Protein AF-A0A223P7W2-F1 (afdb_monomer_lite)

pLDDT: mean 75.07, std 18.02, range [26.86, 93.44]

Foldseek 3Di:
DDPVVVVVVVVVCVVVVQWDADPVVRDIDGPPPCVVDAQPDPVSLVVLVVVLVPDPDPVVSVVSCVVCVVVNVVPPPDDPDPDDDDDDDDDDDDDDDDDPPPPPPQDDWDADPLGATDRDVVQVVLVVVCCVVPNSVLLNVLCVVCVVVVHHRGSVSSVVVVVLLVDPFQPQQDSPLVVDLVSLQSLCVSLVHDDDVPDDSVNSSVVSSCSRPVVD

Radius of gyration: 26.26 Å; chains: 1; bounding box: 62×36×80 Å

Sequence (216 aa):
MTANTLRDAIDEFRRRGLLDLDKDTGEVYVIDWPRWHLFKTPAALGALRSSVNRIQSKKLLITVKNAYKSTLDGCKGKDKVKDKVSSLEEEMDGRLERPQKQKQAFAKPYRSEAGILCWTEDDKFFAENLLKAFGKEIIQKTVAELETEGVEPLPSRVSKILNLVSSPLPKGIPKNWLVSDDLTILAGNAIDLQARRGESMEAYRQRIKNQIYAKS

Secondary structure (DSSP, 8-state):
--HHHHHHHHHHHHHTTSEEE-TTT--EEETTHHHH----SHHHHHHHHHHHHT---HHHHHHHHHHTHHHHHTT-SS------------------PPP-------PPPEE-TT--EESSHHHHHHHHHHHHHH-HHHHHHHHHHHHHTT----HHHHHHHHHHHHS-PPTT--TTTTS-HHHHHHHHHHTT--PPTT--HHHHHHHHHHHHHTT-

Structure (mmCIF, N/CA/C/O backbone):
data_AF-A0A223P7W2-F1
#
_entry.id   AF-A0A223P7W2-F1
#
loop_
_atom_site.group_PDB
_atom_site.id
_atom_site.type_symbol
_atom_site.label_atom_id
_atom_site.label_alt_id
_atom_site.label_comp_id
_atom_site.label_asym_id
_atom_site.label_entity_id
_atom_site.label_seq_id
_atom_site.pdbx_PDB_ins_code
_atom_site.Cartn_x
_atom_site.Cartn_y
_atom_site.Cartn_z
_atom_site.occupancy
_atom_site.B_iso_or_equiv
_atom_site.auth_seq_id
_atom_site.auth_comp_id
_atom_site.auth_asym_id
_atom_site.auth_atom_id
_atom_site.pdbx_PDB_model_num
ATOM 1 N N . MET A 1 1 ? -34.012 -19.457 -1.513 1.00 47.31 1 MET A N 1
ATOM 2 C CA . MET A 1 1 ? -33.308 -18.201 -1.176 1.00 47.31 1 MET A CA 1
ATOM 3 C C . MET A 1 1 ? -34.267 -17.061 -1.468 1.00 47.31 1 MET A C 1
ATOM 5 O O . MET A 1 1 ? -34.738 -16.976 -2.594 1.00 47.31 1 MET A O 1
ATOM 9 N N . THR A 1 2 ? -34.674 -16.287 -0.464 1.00 47.81 2 THR A N 1
ATOM 10 C CA . THR A 1 2 ? -35.632 -15.183 -0.640 1.00 47.81 2 THR A CA 1
ATOM 11 C C . THR A 1 2 ? -34.912 -13.949 -1.187 1.00 47.81 2 THR A C 1
ATOM 13 O O . THR A 1 2 ? -33.760 -13.706 -0.846 1.00 47.81 2 THR A O 1
ATOM 16 N N . ALA A 1 3 ? -35.577 -13.149 -2.026 1.00 55.62 3 ALA A N 1
ATOM 17 C CA . ALA A 1 3 ? -34.986 -11.960 -2.660 1.00 55.62 3 ALA A CA 1
ATOM 18 C C . ALA A 1 3 ? -34.392 -10.937 -1.662 1.00 55.62 3 ALA A C 1
ATOM 20 O O . ALA A 1 3 ? -33.513 -10.156 -2.027 1.00 55.62 3 ALA A O 1
ATOM 21 N N . ASN A 1 4 ? -34.814 -10.985 -0.394 1.00 64.12 4 ASN A N 1
ATOM 22 C CA . ASN A 1 4 ? -34.298 -10.127 0.672 1.00 64.12 4 ASN A CA 1
ATOM 23 C C . ASN A 1 4 ? -32.828 -10.430 1.012 1.00 64.12 4 ASN A C 1
ATOM 25 O O . ASN A 1 4 ? -32.062 -9.503 1.243 1.00 64.12 4 ASN A O 1
ATOM 29 N N . THR A 1 5 ? -32.376 -11.687 0.919 1.00 79.56 5 THR A N 1
ATOM 30 C CA . THR A 1 5 ? -31.019 -12.054 1.365 1.00 79.56 5 THR A CA 1
ATOM 31 C C . THR A 1 5 ? -29.914 -11.487 0.474 1.00 79.56 5 THR A C 1
ATOM 33 O O . THR A 1 5 ? -28.830 -11.179 0.960 1.00 79.56 5 THR A O 1
ATOM 36 N N . LEU A 1 6 ? -30.168 -11.336 -0.832 1.00 83.00 6 LEU A N 1
ATOM 37 C CA . LEU A 1 6 ? -29.190 -10.751 -1.756 1.00 83.00 6 LEU A CA 1
ATOM 38 C C . LEU A 1 6 ? -29.059 -9.242 -1.537 1.00 83.00 6 LEU A C 1
ATOM 40 O O . LEU A 1 6 ? -27.952 -8.708 -1.530 1.00 83.00 6 LEU A O 1
ATOM 44 N N . ARG A 1 7 ? -30.187 -8.557 -1.345 1.00 80.69 7 ARG A N 1
ATOM 45 C CA . ARG A 1 7 ? -30.205 -7.112 -1.114 1.00 80.69 7 ARG A CA 1
ATOM 46 C C . ARG A 1 7 ? -29.521 -6.758 0.202 1.00 80.69 7 ARG A C 1
ATOM 48 O O . ARG A 1 7 ? -28.687 -5.857 0.217 1.00 80.69 7 ARG A O 1
ATOM 55 N N . ASP A 1 8 ? -29.792 -7.537 1.246 1.00 84.31 8 ASP A N 1
ATOM 56 C CA . ASP A 1 8 ? -29.149 -7.394 2.552 1.00 84.31 8 ASP A CA 1
ATOM 57 C C . ASP A 1 8 ? -27.633 -7.610 2.458 1.00 84.31 8 ASP A C 1
ATOM 59 O O . ASP A 1 8 ? -26.859 -6.837 3.025 1.00 84.31 8 ASP A O 1
ATOM 63 N N . ALA A 1 9 ? -27.191 -8.604 1.678 1.00 86.88 9 ALA A N 1
ATOM 64 C CA . ALA A 1 9 ? -25.772 -8.840 1.432 1.00 86.88 9 ALA A CA 1
ATOM 65 C C . ALA A 1 9 ? -25.109 -7.664 0.694 1.00 86.88 9 ALA A C 1
ATOM 67 O O . ALA A 1 9 ? -24.042 -7.207 1.102 1.00 86.88 9 ALA A O 1
ATOM 68 N N . ILE A 1 10 ? -25.737 -7.133 -0.361 1.00 87.81 10 ILE A N 1
ATOM 69 C CA . ILE A 1 10 ? -25.197 -5.987 -1.110 1.00 87.81 10 ILE A CA 1
ATOM 70 C C . ILE A 1 10 ? -25.139 -4.732 -0.228 1.00 87.81 10 ILE A C 1
ATOM 72 O O . ILE A 1 10 ? -24.142 -4.010 -0.255 1.00 87.81 10 ILE A O 1
ATOM 76 N N . ASP A 1 11 ? -26.163 -4.480 0.590 1.00 86.38 11 ASP A N 1
ATOM 77 C CA . ASP A 1 11 ? -26.164 -3.349 1.521 1.00 86.38 11 ASP A CA 1
ATOM 78 C C . ASP A 1 11 ? -25.097 -3.498 2.621 1.00 86.38 11 ASP A C 1
ATOM 80 O O . ASP A 1 11 ? -24.508 -2.496 3.035 1.00 86.38 11 ASP A O 1
ATOM 84 N N . GLU A 1 12 ? -24.796 -4.720 3.067 1.00 89.56 12 GLU A N 1
ATOM 85 C CA . GLU A 1 12 ? -23.688 -5.000 3.987 1.00 89.56 12 GLU A CA 1
ATOM 86 C C . GLU A 1 12 ? -22.323 -4.739 3.323 1.00 89.56 12 GLU A C 1
ATOM 88 O O . GLU A 1 12 ? -21.470 -4.065 3.905 1.00 89.56 12 GLU A O 1
ATOM 93 N N . PHE A 1 13 ? -22.118 -5.180 2.075 1.00 89.88 13 PHE A N 1
ATOM 94 C CA . PHE A 1 13 ? -20.893 -4.879 1.322 1.00 89.88 13 PHE A CA 1
ATOM 95 C C . PHE A 1 13 ? -20.722 -3.381 1.047 1.00 89.88 13 PHE A C 1
ATOM 97 O O . PHE A 1 13 ? -19.601 -2.870 1.121 1.00 89.88 13 PHE A O 1
ATOM 104 N N . ARG A 1 14 ? -21.822 -2.656 0.803 1.00 89.12 14 ARG A N 1
ATOM 105 C CA . ARG A 1 14 ? -21.803 -1.193 0.669 1.00 89.12 14 ARG A CA 1
ATOM 106 C C . ARG A 1 14 ? -21.443 -0.514 1.986 1.00 89.12 14 ARG A C 1
ATOM 108 O O . ARG A 1 14 ? -20.606 0.383 1.992 1.00 89.12 14 ARG A O 1
ATOM 115 N N . ARG A 1 15 ? -22.021 -0.957 3.112 1.00 88.38 15 ARG A N 1
ATOM 116 C CA . ARG A 1 15 ? -21.681 -0.446 4.456 1.00 88.38 15 ARG A CA 1
ATOM 117 C C . ARG A 1 15 ? -20.201 -0.627 4.791 1.00 88.38 15 ARG A C 1
ATOM 119 O O . ARG A 1 15 ? -19.622 0.231 5.445 1.00 88.38 15 ARG A O 1
ATOM 126 N N . ARG A 1 16 ? -19.587 -1.708 4.309 1.00 87.31 16 ARG A N 1
ATOM 127 C CA . ARG A 1 16 ? -18.153 -1.994 4.479 1.00 87.31 16 ARG A CA 1
ATOM 128 C C . ARG A 1 16 ? -17.245 -1.276 3.477 1.00 87.31 16 ARG A C 1
ATOM 130 O O . ARG A 1 16 ? -16.034 -1.446 3.556 1.00 87.31 16 ARG A O 1
ATOM 137 N N . GLY A 1 17 ? -17.803 -0.506 2.541 1.00 86.44 17 GLY A N 1
ATOM 138 C CA . GLY A 1 17 ? -17.032 0.206 1.521 1.00 86.44 17 GLY A CA 1
ATOM 139 C C . GLY A 1 17 ? -16.385 -0.709 0.478 1.00 86.44 17 GLY A C 1
ATOM 140 O O . GLY A 1 17 ? -15.392 -0.324 -0.126 1.00 86.44 17 GLY A O 1
ATOM 141 N N . LEU A 1 18 ? -16.924 -1.916 0.270 1.00 88.12 18 LEU A N 1
ATOM 142 C CA . LEU A 1 18 ? -16.390 -2.892 -0.690 1.00 88.12 18 LEU A CA 1
ATOM 143 C C . LEU A 1 18 ? -17.071 -2.807 -2.060 1.00 88.12 18 LEU A C 1
ATOM 145 O O . LEU A 1 18 ? -16.461 -3.136 -3.073 1.00 88.12 18 LEU A O 1
ATOM 149 N N . LEU A 1 19 ? -18.328 -2.366 -2.102 1.00 91.56 19 LEU A N 1
ATOM 150 C CA . LEU A 1 19 ? -19.105 -2.185 -3.328 1.00 91.56 19 LEU A CA 1
ATOM 151 C C . LEU A 1 19 ? -19.829 -0.834 -3.291 1.00 91.56 19 LEU A C 1
ATOM 153 O O . LEU A 1 19 ? -20.249 -0.392 -2.222 1.00 91.56 19 LEU A O 1
ATOM 157 N N . ASP A 1 20 ? -20.041 -0.216 -4.449 1.00 88.94 20 ASP A N 1
ATOM 158 C CA . ASP A 1 20 ? -21.040 0.843 -4.622 1.00 88.94 20 ASP A CA 1
ATOM 159 C C . ASP A 1 20 ? -22.166 0.311 -5.518 1.00 88.94 20 ASP A C 1
ATOM 161 O O . ASP A 1 20 ? -21.914 -0.389 -6.498 1.00 88.94 20 ASP A O 1
ATOM 165 N N . LEU A 1 21 ? -23.410 0.604 -5.151 1.00 89.38 21 LEU A N 1
ATOM 166 C CA . LEU A 1 21 ? -24.606 0.175 -5.877 1.00 89.38 21 LEU A CA 1
ATOM 167 C C . LEU A 1 21 ? -25.396 1.423 -6.234 1.00 89.38 21 LEU A C 1
ATOM 169 O O . LEU A 1 21 ? -25.770 2.194 -5.342 1.00 89.38 21 LEU A O 1
ATOM 173 N N . ASP A 1 22 ? -25.717 1.563 -7.512 1.00 88.69 22 ASP A N 1
ATOM 174 C CA . ASP A 1 22 ? -26.740 2.496 -7.945 1.00 88.69 22 ASP A CA 1
ATOM 175 C C . ASP A 1 22 ? -28.097 1.787 -8.018 1.00 88.69 22 ASP A C 1
ATOM 177 O O . ASP A 1 22 ? -28.276 0.802 -8.733 1.00 88.69 22 ASP A O 1
ATOM 181 N N . LYS A 1 23 ? -29.058 2.274 -7.230 1.00 83.88 23 LYS A N 1
ATOM 182 C CA . LYS A 1 23 ? -30.382 1.654 -7.107 1.00 83.88 23 LYS A CA 1
ATOM 183 C C . LYS A 1 23 ? -31.260 1.921 -8.328 1.00 83.88 23 LYS A C 1
ATOM 185 O O . LYS A 1 23 ? -32.164 1.127 -8.569 1.00 83.88 23 LYS A O 1
ATOM 190 N N . ASP A 1 24 ? -30.985 2.994 -9.068 1.00 85.12 24 ASP A N 1
ATOM 191 C CA . ASP A 1 24 ? -31.812 3.417 -10.200 1.00 85.12 24 ASP A CA 1
ATOM 192 C C . ASP A 1 24 ? -31.466 2.631 -11.469 1.00 85.12 24 ASP A C 1
ATOM 194 O O . ASP A 1 24 ? -32.348 2.225 -12.222 1.00 85.12 24 ASP A O 1
ATOM 198 N N . THR A 1 25 ? -30.177 2.367 -11.684 1.00 87.44 25 THR A N 1
ATOM 199 C CA . THR A 1 25 ? -29.670 1.612 -12.843 1.00 87.44 25 THR A CA 1
ATOM 200 C C . THR A 1 25 ? -29.448 0.128 -12.544 1.00 87.44 25 THR A C 1
ATOM 202 O O . THR A 1 25 ? -29.337 -0.677 -13.466 1.00 87.44 25 THR A O 1
ATOM 205 N N . GLY A 1 26 ? -29.377 -0.255 -11.264 1.00 86.06 26 GLY A N 1
ATOM 206 C CA . GLY A 1 26 ? -29.032 -1.613 -10.836 1.00 86.06 26 GLY A CA 1
ATOM 207 C C . GLY A 1 26 ? -27.556 -1.968 -11.048 1.00 86.06 26 GLY A C 1
ATOM 208 O O . GLY A 1 26 ? -27.174 -3.127 -10.886 1.00 86.06 26 GLY A O 1
ATOM 209 N N . GLU A 1 27 ? -26.722 -0.994 -11.416 1.00 88.88 27 GLU A N 1
ATOM 210 C CA . GLU A 1 27 ? -25.296 -1.196 -11.644 1.00 88.88 27 GLU A CA 1
ATOM 211 C C . GLU A 1 27 ? -24.541 -1.317 -10.314 1.00 88.88 27 GLU A C 1
ATOM 213 O O . GLU A 1 27 ? -24.772 -0.570 -9.359 1.00 88.88 27 GLU A O 1
ATOM 218 N N . VAL A 1 28 ? -23.604 -2.265 -10.266 1.00 89.69 28 VAL A N 1
ATOM 219 C CA . VAL A 1 28 ? -22.727 -2.504 -9.116 1.00 89.69 28 VAL A CA 1
ATOM 220 C C . VAL A 1 28 ? -21.291 -2.254 -9.535 1.00 89.69 28 VAL A C 1
ATOM 222 O O . VAL A 1 28 ? -20.819 -2.787 -10.539 1.00 89.69 28 VAL A O 1
ATOM 225 N N . TYR A 1 29 ? -20.578 -1.479 -8.730 1.00 89.25 29 TYR A N 1
ATOM 226 C CA . TYR A 1 29 ? -19.148 -1.278 -8.862 1.00 89.25 29 TYR A CA 1
ATOM 227 C C . TYR A 1 29 ? -18.408 -1.921 -7.693 1.00 89.25 29 TYR A C 1
ATOM 229 O O . TYR A 1 29 ? -18.747 -1.694 -6.533 1.00 89.2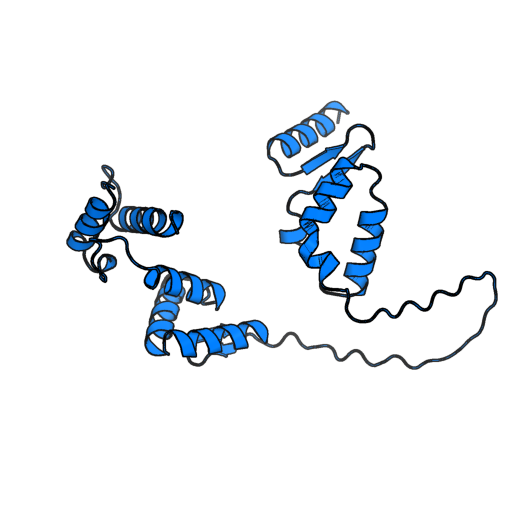5 29 TYR A O 1
ATOM 237 N N . VAL A 1 30 ? -17.370 -2.699 -8.003 1.00 90.25 30 VAL A N 1
ATOM 238 C CA . VAL A 1 30 ? -16.476 -3.275 -6.998 1.00 90.25 30 VAL A CA 1
ATOM 239 C C . VAL A 1 30 ? -15.395 -2.263 -6.645 1.00 90.25 30 VAL A C 1
ATOM 241 O O . VAL A 1 30 ? -14.554 -1.923 -7.479 1.00 90.25 30 VAL A O 1
ATOM 244 N N . ILE A 1 31 ? -15.421 -1.781 -5.404 1.00 84.50 31 ILE A N 1
ATOM 245 C CA . ILE A 1 31 ? -14.440 -0.823 -4.899 1.00 84.50 31 ILE A CA 1
ATOM 246 C C . ILE A 1 31 ? -13.086 -1.538 -4.789 1.00 84.50 31 ILE A C 1
ATOM 248 O O . ILE A 1 31 ? -13.015 -2.732 -4.505 1.00 84.50 31 ILE A O 1
ATOM 252 N N . ASP A 1 32 ? -12.006 -0.819 -5.094 1.00 79.00 32 ASP A N 1
ATOM 253 C CA . ASP A 1 32 ? -10.629 -1.326 -5.136 1.00 79.00 32 ASP A CA 1
ATOM 254 C C . ASP A 1 32 ? -10.339 -2.439 -6.155 1.00 79.00 32 ASP A C 1
ATOM 256 O O . ASP A 1 32 ? -9.227 -2.964 -6.164 1.00 79.00 32 ASP A O 1
ATOM 260 N N . TRP A 1 33 ? -11.242 -2.736 -7.103 1.00 80.19 33 TRP A N 1
ATOM 261 C CA . TRP A 1 33 ? -10.950 -3.666 -8.209 1.00 80.19 33 TRP A CA 1
ATOM 262 C C . TRP A 1 33 ? -9.580 -3.451 -8.901 1.00 80.19 33 TRP A C 1
ATOM 264 O O . TRP A 1 33 ? -8.885 -4.444 -9.153 1.00 80.19 33 TRP A O 1
ATOM 274 N N . PRO A 1 34 ? -9.111 -2.202 -9.145 1.00 74.25 34 PRO A N 1
ATOM 275 C CA . PRO A 1 34 ? -7.778 -1.961 -9.708 1.00 74.25 34 PRO A CA 1
ATOM 276 C C . PRO A 1 34 ? -6.607 -2.541 -8.893 1.00 74.25 34 PRO A C 1
ATOM 278 O O . PRO A 1 34 ? -5.536 -2.767 -9.452 1.00 74.25 34 PRO A O 1
ATOM 281 N N . ARG A 1 35 ? -6.779 -2.798 -7.588 1.00 75.44 35 ARG A N 1
ATOM 282 C CA . ARG A 1 35 ? -5.755 -3.419 -6.732 1.00 75.44 35 ARG A CA 1
ATOM 283 C C . ARG A 1 35 ? -5.446 -4.852 -7.158 1.00 75.44 35 ARG A C 1
ATOM 285 O O . ARG A 1 35 ? -4.300 -5.284 -7.060 1.00 75.44 35 ARG A O 1
ATOM 292 N N . TRP A 1 36 ? -6.463 -5.590 -7.599 1.00 77.06 36 TRP A N 1
ATOM 293 C CA . TRP A 1 36 ? -6.344 -7.007 -7.949 1.00 77.06 36 TRP A CA 1
ATOM 294 C C . TRP A 1 36 ? -6.171 -7.236 -9.449 1.00 77.06 36 TRP A C 1
ATOM 296 O O . TRP A 1 36 ? -5.708 -8.303 -9.852 1.00 77.06 36 TRP A O 1
ATOM 306 N N . HIS A 1 37 ? -6.503 -6.245 -10.283 1.00 79.69 37 HIS A N 1
ATOM 307 C CA . HIS A 1 37 ? -6.361 -6.360 -11.727 1.00 79.69 37 HIS A CA 1
ATOM 308 C C . HIS A 1 37 ? -5.800 -5.091 -12.373 1.00 79.69 37 HIS A C 1
ATOM 310 O O . HIS A 1 37 ? -6.408 -4.022 -12.337 1.00 79.69 37 HIS A O 1
ATOM 316 N N . LEU A 1 38 ? -4.652 -5.246 -13.037 1.00 78.44 38 LEU A N 1
ATOM 317 C CA . LEU A 1 38 ? -3.998 -4.184 -13.793 1.00 78.44 38 LEU A CA 1
ATOM 318 C C . LEU A 1 38 ? -4.214 -4.394 -15.292 1.00 78.44 38 LEU A C 1
ATOM 320 O O . LEU A 1 38 ? -3.774 -5.389 -15.872 1.00 78.44 38 LEU A O 1
ATOM 324 N N . PHE A 1 39 ? -4.827 -3.408 -15.941 1.00 82.62 39 PHE A N 1
ATOM 325 C CA . PHE A 1 39 ? -5.024 -3.391 -17.386 1.00 82.62 39 PHE A CA 1
ATOM 326 C C . PHE A 1 39 ? -3.725 -2.954 -18.077 1.00 82.62 39 PHE A C 1
ATOM 328 O O . PHE A 1 39 ? -3.531 -1.785 -18.383 1.00 82.62 39 PHE A O 1
ATOM 335 N N . LYS A 1 40 ? -2.790 -3.892 -18.274 1.00 80.50 40 LYS A N 1
ATOM 336 C CA . LYS A 1 40 ? -1.451 -3.589 -18.823 1.00 80.50 40 LYS A CA 1
ATOM 337 C C . LYS A 1 40 ? -1.379 -3.588 -20.351 1.00 80.50 40 LYS A C 1
ATOM 339 O O . LYS A 1 40 ? -0.448 -3.027 -20.918 1.00 80.50 40 LYS A O 1
ATOM 344 N N . THR A 1 41 ? -2.315 -4.249 -21.032 1.00 83.81 41 THR A N 1
ATOM 345 C CA . THR A 1 41 ? -2.274 -4.384 -22.497 1.00 83.81 41 THR A CA 1
ATOM 346 C C . THR A 1 41 ? -3.182 -3.355 -23.175 1.00 83.81 41 THR A C 1
ATOM 348 O O . THR A 1 41 ? -4.248 -3.055 -22.636 1.00 83.81 41 THR A O 1
ATOM 351 N N . PRO A 1 42 ? -2.840 -2.861 -24.382 1.00 80.88 42 PRO A N 1
ATOM 352 C CA . PRO A 1 42 ? -3.707 -1.947 -25.131 1.00 80.88 42 PRO A CA 1
ATOM 353 C C . PRO A 1 42 ? -5.112 -2.512 -25.372 1.00 80.88 42 PRO A C 1
ATOM 355 O O . PRO A 1 42 ? -6.095 -1.789 -25.257 1.00 80.88 42 PRO A O 1
ATOM 358 N N . ALA A 1 43 ? -5.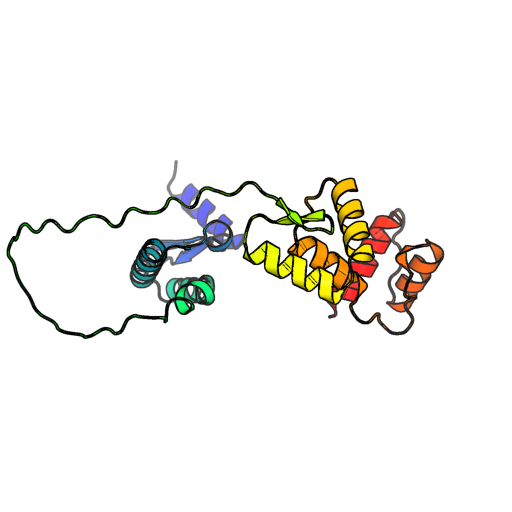221 -3.820 -25.629 1.00 81.25 43 ALA A N 1
ATOM 359 C CA . ALA A 1 43 ? -6.507 -4.496 -25.789 1.00 81.25 43 ALA A CA 1
ATOM 360 C C . ALA A 1 43 ? -7.332 -4.482 -24.490 1.00 81.25 43 ALA A C 1
ATOM 362 O O . ALA A 1 43 ? -8.519 -4.164 -24.518 1.00 81.25 43 ALA A O 1
ATOM 363 N N . ALA A 1 44 ? -6.704 -4.766 -23.344 1.00 82.38 44 ALA A N 1
ATOM 364 C CA . ALA A 1 44 ? -7.366 -4.712 -22.043 1.00 82.38 44 ALA A CA 1
ATOM 365 C C . ALA A 1 44 ? -7.768 -3.276 -21.665 1.00 82.38 44 ALA A C 1
ATOM 367 O O . ALA A 1 44 ? -8.846 -3.063 -21.122 1.00 82.38 44 ALA A O 1
ATOM 368 N N . LEU A 1 45 ? -6.947 -2.281 -22.011 1.00 84.25 45 LEU A N 1
ATOM 369 C CA . LEU A 1 45 ? -7.266 -0.863 -21.829 1.00 84.25 45 LEU A CA 1
ATOM 370 C C . LEU A 1 45 ? -8.403 -0.398 -22.743 1.00 84.25 45 LEU A C 1
ATOM 372 O O . LEU A 1 45 ? -9.256 0.372 -22.306 1.00 84.25 45 LEU A O 1
ATOM 376 N N . GLY A 1 46 ? -8.456 -0.887 -23.983 1.00 84.19 46 GLY A N 1
ATOM 377 C CA . GLY A 1 46 ? -9.576 -0.667 -24.896 1.00 84.19 46 GLY A CA 1
ATOM 378 C C . GLY A 1 46 ? -10.874 -1.270 -24.356 1.00 84.19 46 GLY A C 1
ATOM 379 O O . GLY A 1 46 ? -11.900 -0.591 -24.319 1.00 84.19 46 GLY A O 1
ATOM 380 N N . ALA A 1 47 ? -10.813 -2.505 -23.850 1.00 86.81 47 ALA A N 1
ATOM 381 C CA . ALA A 1 47 ? -11.947 -3.169 -23.212 1.00 86.81 47 ALA A CA 1
ATOM 382 C C . ALA A 1 47 ? -12.408 -2.431 -21.944 1.00 86.81 47 ALA A C 1
ATOM 384 O O . ALA A 1 47 ? -13.609 -2.238 -21.753 1.00 86.81 47 ALA A O 1
ATOM 385 N N . LEU A 1 48 ? -11.471 -1.950 -21.118 1.00 87.75 48 LEU A N 1
ATOM 386 C CA . LEU A 1 48 ? -11.771 -1.121 -19.951 1.00 87.75 48 LEU A CA 1
ATOM 387 C C . LEU A 1 48 ? -12.452 0.182 -20.373 1.00 87.75 48 LEU A C 1
ATOM 389 O O . LEU A 1 48 ? -13.537 0.474 -19.888 1.00 87.75 48 LEU A O 1
ATOM 393 N N . ARG A 1 49 ? -11.866 0.943 -21.305 1.00 87.38 49 ARG A N 1
ATOM 394 C CA . ARG A 1 49 ? -12.445 2.197 -21.822 1.00 87.38 49 ARG A CA 1
ATOM 395 C C . ARG A 1 49 ? -13.860 1.986 -22.355 1.00 87.38 49 ARG A C 1
ATOM 397 O O . ARG A 1 49 ? -14.760 2.743 -22.005 1.00 87.38 49 ARG A O 1
ATOM 404 N N . SER A 1 50 ? -14.060 0.943 -23.161 1.00 89.75 50 SER A N 1
ATOM 405 C CA . SER A 1 50 ? -15.377 0.577 -23.683 1.00 89.75 50 SER A CA 1
ATOM 406 C C . SER A 1 50 ? -16.358 0.249 -22.553 1.00 89.75 50 SER A C 1
ATOM 408 O O . SER A 1 50 ? -17.468 0.769 -22.543 1.00 89.75 50 SER A O 1
ATOM 410 N N . SER A 1 51 ? -15.934 -0.533 -21.558 1.00 87.00 51 SER A N 1
ATOM 411 C CA . SER A 1 51 ? -16.775 -0.914 -20.416 1.00 87.00 51 SER A CA 1
ATOM 412 C C . SER A 1 51 ? -17.146 0.286 -19.543 1.00 87.00 51 SER A C 1
ATOM 414 O O . SER A 1 51 ? -18.308 0.436 -19.185 1.00 87.00 51 SER A O 1
ATOM 416 N N . VAL A 1 52 ? -16.198 1.186 -19.265 1.00 89.44 52 VAL A N 1
ATOM 417 C CA . VAL A 1 52 ? -16.446 2.424 -18.506 1.00 89.44 52 VAL A CA 1
ATOM 418 C C . VAL A 1 52 ? -17.448 3.318 -19.233 1.00 89.44 52 VAL A C 1
ATOM 420 O O . VAL A 1 52 ? -18.342 3.869 -18.604 1.00 89.44 52 VAL A O 1
ATOM 423 N N . ASN A 1 53 ? -17.346 3.436 -20.558 1.00 88.25 53 ASN A N 1
ATOM 424 C CA . ASN A 1 53 ? -18.272 4.250 -21.350 1.00 88.25 53 ASN A CA 1
ATOM 425 C C . ASN A 1 53 ? -19.689 3.660 -21.443 1.00 88.25 53 ASN A C 1
ATOM 427 O O . ASN A 1 53 ? -20.606 4.374 -21.837 1.00 88.25 53 ASN A O 1
ATOM 431 N N . ARG A 1 54 ? -19.873 2.380 -21.097 1.00 90.06 54 ARG A N 1
ATOM 432 C CA . ARG A 1 54 ? -21.183 1.713 -21.062 1.00 90.06 54 ARG A CA 1
ATOM 433 C C . ARG A 1 54 ? -21.915 1.874 -19.728 1.00 90.06 54 ARG A C 1
ATOM 435 O O . ARG A 1 54 ? -23.090 1.527 -19.679 1.00 90.06 54 ARG A O 1
ATOM 442 N N . ILE A 1 55 ? -21.243 2.383 -18.690 1.00 90.31 55 ILE A N 1
ATOM 443 C CA . ILE A 1 55 ? -21.844 2.644 -17.376 1.00 90.31 55 ILE A CA 1
ATOM 444 C C . ILE A 1 55 ? -22.911 3.729 -17.529 1.00 90.31 55 ILE A C 1
ATOM 446 O O . ILE A 1 55 ? -22.620 4.838 -17.984 1.00 90.31 55 ILE A O 1
ATOM 450 N N . GLN A 1 56 ? -24.138 3.409 -17.136 1.00 90.25 56 GLN A N 1
ATOM 451 C CA . GLN A 1 56 ? -25.289 4.305 -17.239 1.00 90.25 56 GLN A CA 1
ATOM 452 C C . GLN A 1 56 ? -25.382 5.244 -16.034 1.00 90.25 56 GLN A C 1
ATOM 454 O O . GLN A 1 56 ? -25.753 6.414 -16.169 1.00 90.25 56 GLN A O 1
ATOM 459 N N . SER A 1 57 ? -25.003 4.757 -14.853 1.00 91.75 57 SER A N 1
ATOM 460 C CA . SER A 1 57 ? -24.999 5.535 -13.625 1.00 91.75 57 SER A CA 1
ATOM 461 C C . SER A 1 57 ? -23.953 6.640 -13.680 1.00 91.75 57 SER A C 1
ATOM 463 O O . SER A 1 57 ? -22.746 6.390 -13.649 1.00 91.75 57 SER A O 1
ATOM 465 N N . LYS A 1 58 ? -24.396 7.902 -13.668 1.00 88.94 58 LYS A N 1
ATOM 466 C CA . LYS A 1 58 ? -23.482 9.057 -13.605 1.00 88.94 58 LYS A CA 1
ATOM 467 C C . LYS A 1 58 ? -22.605 9.021 -12.352 1.00 88.94 58 LYS A C 1
ATOM 469 O O . LYS A 1 58 ? -21.431 9.380 -12.423 1.00 88.94 58 LYS A O 1
ATOM 474 N N . LYS A 1 59 ? -23.164 8.574 -11.222 1.00 88.31 59 LYS A N 1
ATOM 475 C CA . LYS A 1 59 ? -22.447 8.461 -9.948 1.00 88.31 59 LYS A CA 1
ATOM 476 C C . LYS A 1 59 ? -21.323 7.430 -10.059 1.00 88.31 59 LYS A C 1
ATOM 478 O O . LYS A 1 59 ? -20.169 7.772 -9.808 1.00 88.31 59 LYS A O 1
ATOM 483 N N . LEU A 1 60 ? -21.639 6.204 -10.487 1.00 89.75 60 LEU A N 1
ATOM 484 C CA . LEU A 1 60 ? -20.630 5.149 -10.615 1.00 89.75 60 LEU A CA 1
ATOM 485 C C . LEU A 1 60 ? -19.611 5.479 -11.701 1.00 89.75 60 LEU A C 1
ATOM 487 O O . LEU A 1 60 ? -18.425 5.248 -11.501 1.00 89.75 60 LEU A O 1
ATOM 491 N N . LEU A 1 61 ? -20.030 6.095 -12.808 1.00 88.88 61 LEU A N 1
ATOM 492 C CA . LEU A 1 61 ? -19.128 6.519 -13.876 1.00 88.88 61 LEU A CA 1
ATOM 493 C C . LEU A 1 61 ? -18.024 7.449 -13.356 1.00 88.88 61 LEU A C 1
ATOM 495 O O . LEU A 1 61 ? -16.859 7.271 -13.712 1.00 88.88 61 LEU A O 1
ATOM 499 N N . ILE A 1 62 ? -18.368 8.428 -12.512 1.00 87.81 62 ILE A N 1
ATOM 500 C CA . ILE A 1 62 ? -17.389 9.335 -11.895 1.00 87.81 62 ILE A CA 1
ATOM 501 C C . ILE A 1 62 ? -16.455 8.552 -10.967 1.00 87.81 62 ILE A C 1
ATOM 503 O O . ILE A 1 62 ? -15.235 8.691 -11.074 1.00 87.81 62 ILE A O 1
ATOM 507 N N . THR A 1 63 ? -17.007 7.695 -10.104 1.00 87.56 63 THR A N 1
ATOM 508 C CA . THR A 1 63 ? -16.229 6.856 -9.178 1.00 87.56 63 THR A CA 1
ATOM 509 C C . THR A 1 63 ? -15.225 5.973 -9.923 1.00 87.56 63 THR A C 1
ATOM 511 O O . THR A 1 63 ? -14.042 5.952 -9.585 1.00 87.56 63 THR A O 1
ATOM 514 N N . VAL A 1 64 ? -15.667 5.30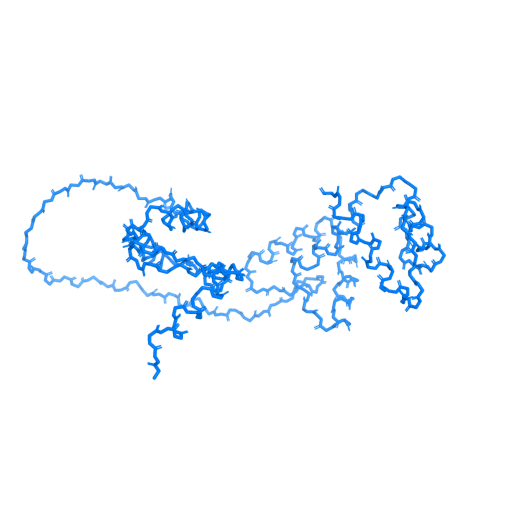5 -10.989 1.00 89.00 64 VAL A N 1
ATOM 515 C CA . VAL A 1 64 ? -14.841 4.422 -11.821 1.00 89.00 64 VAL A CA 1
ATOM 516 C C . VAL A 1 64 ? -13.775 5.211 -12.577 1.00 89.00 64 VAL A C 1
ATOM 518 O O . VAL A 1 64 ? -12.608 4.822 -12.579 1.00 89.00 64 VAL A O 1
ATOM 521 N N . LYS A 1 65 ? -14.128 6.353 -13.181 1.00 87.94 65 LYS A N 1
ATOM 522 C CA . LYS A 1 65 ? -13.153 7.217 -13.866 1.00 87.94 65 LYS A CA 1
ATOM 523 C C . LYS A 1 65 ? -12.072 7.726 -12.919 1.00 87.94 65 LYS A C 1
ATOM 525 O O . LYS A 1 65 ? -10.912 7.766 -13.313 1.00 87.94 65 LYS A O 1
ATOM 530 N N . ASN A 1 66 ? -12.429 8.070 -11.683 1.00 86.50 66 ASN A N 1
ATOM 531 C CA . ASN A 1 66 ? -11.461 8.482 -10.669 1.00 86.50 66 ASN A CA 1
ATOM 532 C C . ASN A 1 66 ? -10.548 7.321 -10.258 1.00 86.50 66 ASN A C 1
ATOM 534 O O . ASN A 1 66 ? -9.333 7.502 -10.204 1.00 86.50 66 ASN A O 1
ATOM 538 N N . ALA A 1 67 ? -11.110 6.128 -10.041 1.00 85.06 67 ALA A N 1
ATOM 539 C CA . ALA A 1 67 ? -10.347 4.936 -9.674 1.00 85.06 67 ALA A CA 1
ATOM 540 C C . ALA A 1 67 ? -9.341 4.511 -10.759 1.00 85.06 67 ALA A C 1
ATOM 542 O O . ALA A 1 67 ? -8.234 4.083 -10.444 1.00 85.06 67 ALA A O 1
ATOM 543 N N . TYR A 1 68 ? -9.698 4.676 -12.036 1.00 84.19 68 TYR A N 1
ATOM 544 C CA . TYR A 1 68 ? -8.856 4.307 -13.178 1.00 84.19 68 TYR A CA 1
ATOM 545 C C . TYR A 1 68 ? -8.161 5.492 -13.857 1.00 84.19 68 TYR A C 1
ATOM 547 O O . TYR A 1 68 ? -7.610 5.322 -14.944 1.00 84.19 68 TYR A O 1
ATOM 555 N N . LYS A 1 69 ? -8.144 6.684 -13.249 1.00 80.50 69 LYS A N 1
ATOM 556 C CA . LYS A 1 69 ? -7.619 7.910 -13.877 1.00 80.50 69 LYS A CA 1
ATOM 557 C C . LYS A 1 69 ? -6.188 7.731 -14.401 1.00 80.50 69 LYS A C 1
ATOM 559 O O . LYS A 1 69 ? -5.918 7.979 -15.571 1.00 80.50 69 LYS A O 1
ATOM 564 N N . SER A 1 70 ? -5.298 7.183 -13.574 1.00 68.50 70 SER A N 1
ATOM 565 C CA . SER A 1 70 ? -3.901 6.904 -13.946 1.00 68.50 70 SER A CA 1
ATOM 566 C C . SER A 1 70 ? -3.761 5.844 -15.045 1.00 68.50 70 SER A C 1
ATOM 568 O O . SER A 1 70 ? -2.860 5.921 -15.876 1.00 68.50 70 SER A O 1
ATOM 570 N N . THR A 1 71 ? -4.669 4.867 -15.082 1.00 71.88 71 THR A N 1
ATOM 571 C CA . THR A 1 71 ? -4.682 3.777 -16.068 1.00 71.88 71 THR A CA 1
ATOM 572 C C . THR A 1 71 ? -5.256 4.226 -17.416 1.00 71.88 71 THR A C 1
ATOM 574 O O . THR A 1 71 ? -4.803 3.784 -18.469 1.00 71.88 71 THR A O 1
ATOM 577 N N . LEU A 1 72 ? -6.242 5.126 -17.405 1.00 62.69 72 LEU A N 1
ATOM 578 C CA . LEU A 1 72 ? -6.918 5.617 -18.606 1.00 62.69 72 LEU A CA 1
ATOM 579 C C . LEU A 1 72 ? -6.141 6.744 -19.300 1.00 62.69 72 LEU A C 1
ATOM 581 O O . LEU A 1 72 ? -6.139 6.787 -20.536 1.00 62.69 72 LEU A O 1
ATOM 585 N N . ASP A 1 73 ? -5.456 7.604 -18.539 1.00 60.41 73 ASP A N 1
ATOM 586 C CA . ASP A 1 73 ? -4.694 8.744 -19.069 1.00 60.41 73 ASP A CA 1
ATOM 587 C C . ASP A 1 73 ? -3.314 8.350 -19.636 1.00 60.41 73 ASP A C 1
ATOM 589 O O . ASP A 1 73 ? -2.817 9.007 -20.552 1.00 60.41 73 ASP A O 1
ATOM 593 N N . GLY A 1 74 ? -2.724 7.234 -19.183 1.00 52.47 74 GLY A N 1
ATOM 594 C CA . GLY A 1 74 ? -1.404 6.751 -19.628 1.00 52.47 74 GLY A CA 1
ATOM 595 C C . GLY A 1 74 ? -1.321 6.290 -21.093 1.00 52.47 74 GLY A C 1
ATOM 596 O O . GLY A 1 74 ? -0.229 6.140 -21.634 1.00 52.47 74 GLY A O 1
ATOM 597 N N . CYS A 1 75 ? -2.457 6.119 -21.775 1.00 44.69 75 CYS A N 1
ATOM 598 C CA . CYS A 1 75 ? -2.525 5.745 -23.194 1.00 44.69 75 CYS A CA 1
ATOM 599 C C . CYS A 1 75 ? -3.033 6.888 -24.084 1.00 44.69 75 CYS A C 1
ATOM 601 O O . CYS A 1 75 ? -3.927 6.685 -24.907 1.00 44.69 75 CYS A O 1
ATOM 603 N N . LYS A 1 76 ? -2.487 8.098 -23.914 1.00 44.66 76 LYS A N 1
ATOM 604 C CA . LYS A 1 76 ? -2.580 9.205 -24.891 1.00 44.66 76 LYS A CA 1
ATOM 605 C C . LYS A 1 76 ? -1.285 9.371 -25.699 1.00 44.66 76 LYS A C 1
ATOM 607 O O . LYS A 1 76 ? -0.872 10.478 -26.025 1.00 44.66 76 LYS A O 1
ATOM 612 N N . GLY A 1 77 ? -0.627 8.262 -26.027 1.00 43.59 77 GLY A N 1
ATOM 613 C CA . GLY A 1 77 ? 0.541 8.236 -26.900 1.00 43.59 77 GLY A CA 1
ATOM 614 C C . GLY A 1 77 ? 0.256 7.397 -28.138 1.00 43.59 77 GLY A C 1
ATOM 615 O O . GLY A 1 77 ? 0.285 6.177 -28.046 1.00 43.59 77 GLY A O 1
ATOM 616 N N . LYS A 1 78 ? 0.055 8.073 -29.277 1.00 36.62 78 LYS A N 1
ATOM 617 C CA . LYS A 1 78 ? -0.095 7.528 -30.643 1.00 36.62 78 LYS A CA 1
ATOM 618 C C . LYS A 1 78 ? -1.470 6.976 -31.040 1.00 36.62 78 LYS A C 1
ATOM 620 O O . LYS A 1 78 ? -1.546 5.881 -31.566 1.00 36.62 78 LYS A O 1
ATOM 625 N N . ASP A 1 79 ? -2.505 7.805 -30.965 1.00 35.75 79 ASP A N 1
ATOM 626 C CA . ASP A 1 79 ? -3.608 7.702 -31.926 1.00 35.75 79 ASP A CA 1
ATOM 627 C C . ASP A 1 79 ? -3.760 9.054 -32.624 1.00 35.75 79 ASP A C 1
ATOM 629 O O . ASP A 1 79 ? -4.457 9.958 -32.164 1.00 35.75 79 ASP A O 1
ATOM 633 N N . LYS A 1 80 ? -3.060 9.211 -33.756 1.00 35.97 80 LYS A N 1
ATOM 634 C CA . LYS A 1 80 ? -3.524 10.124 -34.803 1.00 35.97 80 LYS A CA 1
ATOM 635 C C . LYS A 1 80 ? -4.788 9.491 -35.377 1.00 35.97 80 LYS A C 1
ATOM 637 O O . LYS A 1 80 ? -4.726 8.746 -36.351 1.00 35.97 80 LYS A O 1
ATOM 642 N N . VAL A 1 81 ? -5.919 9.782 -34.745 1.00 32.16 81 VAL A N 1
ATOM 643 C CA . VAL A 1 81 ? -7.243 9.561 -35.319 1.00 32.16 81 VAL A CA 1
ATOM 644 C C . VAL A 1 81 ? -7.357 10.498 -36.521 1.00 32.16 81 VAL A C 1
ATOM 646 O O . VAL A 1 81 ? -7.576 11.699 -36.383 1.00 32.16 81 VAL A O 1
ATOM 649 N N . LYS A 1 82 ? -7.124 9.953 -37.718 1.00 34.69 82 LYS A N 1
ATOM 650 C CA . LYS A 1 82 ? -7.790 10.447 -38.920 1.00 34.69 82 LYS A CA 1
ATOM 651 C C . LYS A 1 82 ? -9.209 9.900 -38.842 1.00 34.69 82 LYS A C 1
ATOM 653 O O . LYS A 1 82 ? -9.433 8.731 -39.139 1.00 34.69 82 LYS A O 1
ATOM 658 N N . ASP A 1 83 ? -10.138 10.751 -38.433 1.00 32.94 83 ASP A N 1
ATOM 659 C CA . ASP A 1 83 ? -11.550 10.535 -38.704 1.00 32.94 83 ASP A CA 1
ATOM 660 C C . ASP A 1 83 ? -11.752 10.490 -40.221 1.00 32.94 83 ASP A C 1
ATOM 662 O O . ASP A 1 83 ? -11.462 11.462 -40.923 1.00 32.94 83 ASP A O 1
ATOM 666 N N . LYS A 1 84 ? -12.277 9.373 -40.723 1.00 31.08 84 LYS A N 1
ATOM 667 C CA . LYS A 1 84 ? -13.220 9.376 -41.841 1.00 31.08 84 LYS A CA 1
ATOM 668 C C . LYS A 1 84 ? -14.269 8.293 -41.611 1.00 31.08 84 LYS A C 1
ATOM 670 O O . LYS A 1 84 ? -13.993 7.101 -41.657 1.00 31.08 84 LYS A O 1
ATOM 675 N N . VAL A 1 85 ? -15.473 8.785 -41.354 1.00 30.06 85 VAL A N 1
ATOM 676 C CA . VAL A 1 85 ? -16.767 8.131 -41.542 1.00 30.06 85 VAL A CA 1
ATOM 677 C C . VAL A 1 85 ? -16.826 7.469 -42.925 1.00 30.06 85 VAL A C 1
ATOM 679 O O . VAL A 1 85 ? -16.438 8.113 -43.897 1.00 30.06 85 VAL A O 1
ATOM 682 N N . SER A 1 86 ? -17.326 6.230 -43.018 1.00 26.86 86 SER A N 1
ATOM 683 C CA . SER A 1 86 ? -18.507 5.860 -43.829 1.00 26.86 86 SER A CA 1
ATOM 684 C C . SER A 1 86 ? -18.617 4.338 -44.014 1.00 26.86 86 SER A C 1
ATOM 686 O O . SER A 1 86 ? -17.686 3.704 -44.486 1.00 26.86 86 SER A O 1
ATOM 688 N N . SER A 1 87 ? -19.778 3.808 -43.619 1.00 33.59 87 SER A N 1
ATOM 689 C CA . SER A 1 87 ? -20.616 2.807 -44.303 1.00 33.59 87 SER A CA 1
ATOM 690 C C . SER A 1 87 ? -20.012 1.632 -45.102 1.00 33.59 87 SER A C 1
ATOM 692 O O . SER A 1 87 ? -19.286 1.840 -46.064 1.00 33.59 87 SER A O 1
ATOM 694 N N . LEU A 1 88 ? -20.627 0.469 -44.849 1.00 31.69 88 LEU A N 1
ATOM 695 C CA . LEU A 1 88 ? -21.075 -0.528 -45.836 1.00 31.69 88 LEU A CA 1
ATOM 696 C C . LEU A 1 88 ? -20.032 -1.500 -46.421 1.00 31.69 88 LEU A C 1
ATOM 698 O O . LEU A 1 88 ? -19.131 -1.098 -47.138 1.00 31.69 88 LEU A O 1
ATOM 702 N N . GLU A 1 89 ? -20.289 -2.774 -46.104 1.00 37.00 89 GLU A N 1
ATOM 703 C CA . GLU A 1 89 ? -20.146 -4.002 -46.904 1.00 37.00 89 GLU A CA 1
ATOM 704 C C . GLU A 1 89 ? -18.829 -4.375 -47.615 1.00 37.00 89 GLU A C 1
ATOM 706 O O . GLU A 1 89 ? -18.020 -3.570 -48.050 1.00 37.00 89 GLU A O 1
ATOM 711 N N . GLU A 1 90 ? -18.742 -5.697 -47.760 1.00 33.34 90 GLU A N 1
ATOM 712 C CA . GLU A 1 90 ? -17.934 -6.494 -48.678 1.00 33.34 90 GLU A CA 1
ATOM 713 C C . GLU A 1 90 ? -16.580 -7.041 -48.205 1.00 33.34 90 GLU A C 1
ATOM 715 O O . GLU A 1 90 ? -15.648 -6.366 -47.768 1.00 33.34 90 GLU A O 1
ATOM 720 N N . GLU A 1 91 ? -16.570 -8.371 -48.299 1.00 44.59 91 GLU A N 1
ATOM 721 C CA . GLU A 1 91 ? -15.472 -9.313 -48.353 1.00 44.59 91 GLU A CA 1
ATOM 722 C C . GLU A 1 91 ? -14.237 -8.740 -49.047 1.00 44.59 91 GLU A C 1
ATOM 724 O O . GLU A 1 91 ? -14.344 -8.164 -50.119 1.00 44.59 91 GLU A O 1
ATOM 729 N N . MET A 1 92 ? -13.049 -9.012 -48.506 1.00 31.09 92 MET A N 1
ATOM 730 C CA . MET A 1 92 ? -11.942 -9.465 -49.343 1.00 31.09 92 MET A CA 1
ATOM 731 C C . MET A 1 92 ? -10.869 -10.141 -48.492 1.00 31.09 92 MET A C 1
ATOM 733 O O . MET A 1 92 ? -10.307 -9.591 -47.544 1.00 31.09 92 MET A O 1
ATOM 737 N N . ASP A 1 93 ? -10.633 -11.383 -48.888 1.00 40.53 93 ASP A N 1
ATOM 738 C CA . ASP A 1 93 ? -9.513 -12.239 -48.559 1.00 40.53 93 ASP A CA 1
ATOM 739 C C . ASP A 1 93 ? -8.178 -11.497 -48.759 1.00 40.53 93 ASP A C 1
ATOM 741 O O . ASP A 1 93 ? -7.953 -10.822 -49.766 1.00 40.53 93 ASP A O 1
ATOM 745 N N . GLY A 1 94 ? -7.288 -11.595 -47.775 1.00 32.12 94 GLY A N 1
ATOM 746 C CA . GLY A 1 94 ? -6.067 -10.799 -47.735 1.00 32.12 94 GLY A CA 1
ATOM 747 C C . GLY A 1 94 ? -5.123 -11.267 -46.642 1.00 32.12 94 GLY A C 1
ATOM 748 O O . GLY A 1 94 ? -5.046 -10.676 -45.566 1.00 32.12 94 GLY A O 1
ATOM 749 N N . ARG A 1 95 ? -4.400 -12.356 -46.924 1.00 44.72 95 ARG A N 1
ATOM 750 C CA . ARG A 1 95 ? -3.245 -12.832 -46.150 1.00 44.72 95 ARG A CA 1
ATOM 751 C C . ARG A 1 95 ? -2.308 -11.670 -45.801 1.00 44.72 95 ARG A C 1
ATOM 753 O O . ARG A 1 95 ? -1.567 -11.192 -46.653 1.00 44.72 95 ARG A O 1
ATOM 760 N N . LEU A 1 96 ? -2.274 -11.293 -44.526 1.00 36.16 96 LEU A N 1
ATOM 761 C CA . LEU A 1 96 ? -1.172 -10.541 -43.938 1.00 36.16 96 LEU A CA 1
ATOM 762 C C . LEU A 1 96 ? -0.578 -11.376 -42.809 1.00 36.16 96 LEU A C 1
ATOM 764 O O . LEU A 1 96 ? -1.252 -11.766 -41.852 1.00 36.16 96 LEU A O 1
ATOM 768 N N . GLU A 1 97 ? 0.690 -11.718 -42.997 1.00 38.25 97 GLU A N 1
ATOM 769 C CA . GLU A 1 97 ? 1.496 -12.531 -42.103 1.00 38.25 97 GLU A CA 1
ATOM 770 C C . GLU A 1 97 ? 1.451 -11.986 -40.671 1.00 38.25 97 GLU A C 1
ATOM 772 O O . GLU A 1 97 ? 1.660 -10.800 -40.408 1.00 38.25 97 GLU A O 1
ATOM 777 N N . ARG A 1 98 ? 1.162 -12.881 -39.720 1.00 39.97 98 ARG A N 1
ATOM 778 C CA . ARG A 1 98 ? 1.204 -12.582 -38.287 1.00 39.97 98 ARG A CA 1
ATOM 779 C C . ARG A 1 98 ? 2.606 -12.078 -37.920 1.00 39.97 98 ARG A C 1
ATOM 781 O O . ARG A 1 98 ? 3.561 -12.831 -38.117 1.00 39.97 98 ARG A O 1
ATOM 788 N N . PRO A 1 99 ? 2.753 -10.917 -37.257 1.00 38.28 99 PRO A N 1
ATOM 789 C CA . PRO A 1 99 ? 3.982 -10.640 -36.541 1.00 38.28 99 PRO A CA 1
ATOM 790 C C . PRO A 1 99 ? 4.106 -11.690 -35.436 1.00 38.28 99 PRO A C 1
ATO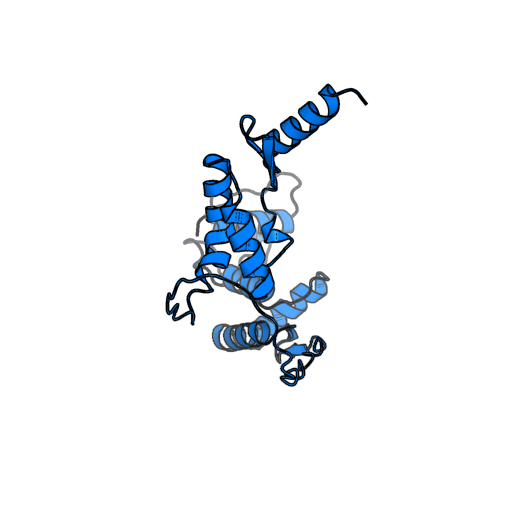M 792 O O . PRO A 1 99 ? 3.232 -11.819 -34.570 1.00 38.28 99 PRO A O 1
ATOM 795 N N . GLN A 1 100 ? 5.165 -12.495 -35.506 1.00 39.50 100 GLN A N 1
ATOM 796 C CA . GLN A 1 100 ? 5.510 -13.447 -34.462 1.00 39.50 100 GLN A CA 1
ATOM 797 C C . GLN A 1 100 ? 5.634 -12.679 -33.143 1.00 39.50 100 GLN A C 1
ATOM 799 O O . GLN A 1 100 ? 6.575 -11.917 -32.928 1.00 39.50 100 GLN A O 1
ATOM 804 N N . LYS A 1 101 ? 4.652 -12.864 -32.253 1.00 43.62 101 LYS A N 1
ATOM 805 C CA . LYS A 1 101 ? 4.745 -12.453 -30.854 1.00 43.62 101 LYS A CA 1
ATOM 806 C C . LYS A 1 101 ? 5.980 -13.134 -30.273 1.00 43.62 101 LYS A C 1
ATOM 808 O O . LYS A 1 101 ? 5.930 -14.326 -29.966 1.00 43.62 101 LYS A O 1
ATOM 813 N N . GLN A 1 102 ? 7.066 -12.383 -30.104 1.00 39.91 102 GLN A N 1
ATOM 814 C CA . GLN A 1 102 ? 8.121 -12.762 -29.176 1.00 39.91 102 GLN A CA 1
ATOM 815 C C . GLN A 1 102 ? 7.451 -12.927 -27.811 1.00 39.91 102 GLN A C 1
ATOM 817 O O . GLN A 1 102 ? 7.034 -11.960 -27.174 1.00 39.91 102 GLN A O 1
ATOM 822 N N . LYS A 1 103 ? 7.264 -14.184 -27.401 1.00 40.47 103 LYS A N 1
ATOM 823 C CA . LYS A 1 103 ? 6.949 -14.539 -26.023 1.00 40.47 103 LYS A CA 1
ATOM 824 C C . LYS A 1 103 ? 8.090 -13.964 -25.185 1.00 40.47 103 LYS A C 1
ATOM 826 O O . LYS A 1 103 ? 9.175 -14.535 -25.192 1.00 40.47 103 LYS A O 1
ATOM 831 N N . GLN A 1 104 ? 7.875 -12.838 -24.504 1.00 45.88 104 GLN A N 1
ATOM 832 C CA . GLN A 1 104 ? 8.752 -12.461 -23.400 1.00 45.88 104 GLN A CA 1
ATOM 833 C C . GLN A 1 104 ? 8.630 -13.589 -22.380 1.00 45.88 104 GLN A C 1
ATOM 835 O O . GLN A 1 104 ? 7.600 -13.750 -21.724 1.00 45.88 104 GLN A O 1
ATOM 840 N N . ALA A 1 105 ? 9.637 -14.457 -22.361 1.00 45.16 105 ALA A N 1
ATOM 841 C CA . ALA A 1 105 ? 9.788 -15.463 -21.335 1.00 45.16 105 ALA A CA 1
ATOM 842 C C . ALA A 1 105 ? 9.744 -14.735 -19.988 1.00 45.16 105 ALA A C 1
ATOM 844 O O . ALA A 1 105 ? 10.430 -13.727 -19.822 1.00 45.16 105 ALA A O 1
ATOM 845 N N . PHE A 1 106 ? 8.920 -15.209 -19.052 1.00 49.66 106 PHE A N 1
ATOM 846 C CA . PHE A 1 106 ? 8.991 -14.762 -17.665 1.00 49.66 106 PHE A CA 1
ATOM 847 C C . PHE A 1 106 ? 10.419 -15.036 -17.182 1.00 49.66 106 PHE A C 1
ATOM 849 O O . PHE A 1 106 ? 10.784 -16.187 -16.935 1.00 49.66 106 PHE A O 1
ATOM 856 N N . ALA A 1 107 ? 11.255 -13.997 -17.164 1.00 61.31 107 ALA A N 1
ATOM 857 C CA . ALA A 1 107 ? 12.630 -14.101 -16.720 1.00 61.31 107 ALA A CA 1
ATOM 858 C C . ALA A 1 107 ? 12.621 -14.544 -15.255 1.00 61.31 107 ALA A C 1
ATOM 860 O O . ALA A 1 107 ? 11.792 -14.095 -14.461 1.00 61.31 107 ALA A O 1
ATOM 861 N N . LYS A 1 108 ? 13.517 -15.472 -14.908 1.00 73.00 108 LYS A N 1
ATOM 862 C CA . LYS A 1 108 ? 13.693 -15.882 -13.515 1.00 73.00 108 LYS A CA 1
ATOM 863 C C . LYS A 1 108 ? 14.079 -14.646 -12.691 1.00 73.00 108 LYS A C 1
ATOM 865 O O . LYS A 1 108 ? 14.850 -13.826 -13.195 1.00 73.00 108 LYS A O 1
ATOM 870 N N . PRO A 1 109 ? 13.575 -14.514 -11.453 1.00 81.56 109 PRO A N 1
ATOM 871 C CA . PRO A 1 109 ? 13.977 -13.422 -10.583 1.00 81.56 109 PRO A CA 1
ATOM 872 C C . PRO A 1 109 ? 15.490 -13.458 -10.386 1.00 81.56 109 PRO A C 1
ATOM 874 O O . PRO A 1 109 ? 16.081 -14.533 -10.246 1.00 81.56 109 PRO A O 1
ATOM 877 N N . TYR A 1 110 ? 16.112 -12.288 -10.367 1.00 84.56 110 TYR A N 1
ATOM 878 C CA . TYR A 1 110 ? 17.541 -12.157 -10.116 1.00 84.56 110 TYR A CA 1
ATOM 879 C C . TYR A 1 110 ? 17.774 -11.208 -8.944 1.00 84.56 110 TYR A C 1
ATOM 881 O O . TYR A 1 110 ? 16.910 -10.410 -8.580 1.00 84.56 110 TYR A O 1
ATOM 889 N N . ARG A 1 111 ? 18.943 -11.314 -8.316 1.00 88.19 111 ARG A N 1
ATOM 890 C CA . ARG A 1 111 ? 19.335 -10.437 -7.212 1.00 88.19 111 ARG A CA 1
ATOM 891 C C . ARG A 1 111 ? 20.312 -9.382 -7.702 1.00 88.19 111 ARG A C 1
ATOM 893 O O . ARG A 1 111 ? 21.215 -9.691 -8.476 1.00 88.19 111 ARG A O 1
ATOM 900 N N . SER A 1 112 ? 20.127 -8.148 -7.247 1.00 86.88 112 SER A N 1
ATOM 901 C CA . SER A 1 112 ? 21.088 -7.071 -7.470 1.00 86.88 112 SER A CA 1
ATOM 902 C C . SER A 1 112 ? 22.384 -7.325 -6.693 1.00 86.88 112 SER A C 1
ATOM 904 O O . SER A 1 112 ? 22.438 -8.174 -5.802 1.00 86.88 112 SER A O 1
ATOM 906 N N . GLU A 1 113 ? 23.428 -6.543 -6.970 1.00 83.25 113 GLU A N 1
ATOM 907 C CA . GLU A 1 113 ? 24.715 -6.639 -6.263 1.00 83.25 113 GLU A CA 1
ATOM 908 C C . GLU A 1 113 ? 24.624 -6.432 -4.742 1.00 83.25 113 GLU A C 1
ATOM 910 O O . GLU A 1 113 ? 25.503 -6.871 -3.998 1.00 83.25 113 GLU A O 1
ATOM 915 N N . ALA A 1 114 ? 23.583 -5.741 -4.276 1.00 82.00 114 ALA A N 1
ATOM 916 C CA . ALA A 1 114 ? 23.318 -5.521 -2.858 1.00 82.00 114 ALA A CA 1
ATOM 917 C C . ALA A 1 114 ? 22.292 -6.510 -2.277 1.00 82.00 114 ALA A C 1
ATOM 919 O O . ALA A 1 114 ? 21.889 -6.362 -1.129 1.00 82.00 114 ALA A O 1
ATOM 920 N N . GLY A 1 115 ? 21.878 -7.518 -3.053 1.00 86.75 115 GLY A N 1
ATOM 921 C CA . GLY A 1 115 ? 20.974 -8.584 -2.617 1.00 86.75 115 GLY A CA 1
ATOM 922 C C . GLY A 1 115 ? 19.480 -8.294 -2.801 1.00 86.75 115 GLY A C 1
ATOM 923 O O . GLY A 1 115 ? 18.661 -9.115 -2.401 1.00 86.75 115 GLY A O 1
ATOM 924 N N . ILE A 1 116 ? 19.106 -7.173 -3.433 1.00 88.19 116 ILE A N 1
ATOM 925 C CA . ILE A 1 116 ? 17.698 -6.816 -3.684 1.00 88.19 116 ILE A CA 1
ATOM 926 C C . ILE A 1 116 ? 17.113 -7.746 -4.752 1.00 88.19 116 ILE A C 1
ATOM 928 O O . ILE A 1 116 ? 17.688 -7.893 -5.831 1.00 88.19 116 ILE A O 1
ATOM 932 N N . LEU A 1 117 ? 15.954 -8.340 -4.481 1.00 90.00 117 LEU A N 1
ATOM 933 C CA . LEU A 1 117 ? 15.265 -9.229 -5.412 1.00 90.00 117 LEU A CA 1
ATOM 934 C C . LEU A 1 117 ? 14.525 -8.424 -6.491 1.00 90.00 117 LEU A C 1
ATOM 936 O O . LEU A 1 117 ? 13.634 -7.638 -6.178 1.00 90.00 117 LEU A O 1
ATOM 940 N N . CYS A 1 118 ? 14.879 -8.646 -7.756 1.00 86.50 118 CYS A N 1
ATOM 941 C CA . CYS A 1 118 ? 14.345 -7.933 -8.915 1.00 86.50 118 CYS A CA 1
ATOM 942 C C . CYS A 1 118 ? 13.630 -8.908 -9.861 1.00 86.50 118 CYS A C 1
ATOM 944 O O . CYS A 1 118 ? 14.181 -9.948 -10.235 1.00 86.50 118 CYS A O 1
ATOM 946 N N . TRP A 1 119 ? 12.407 -8.561 -10.263 1.00 81.12 119 TRP A N 1
ATOM 947 C CA . TRP A 1 119 ? 11.584 -9.359 -11.182 1.00 81.12 119 TRP A CA 1
ATOM 948 C C . TRP A 1 119 ? 11.425 -8.693 -12.548 1.00 81.12 119 TRP A C 1
ATOM 950 O O . TRP A 1 119 ? 11.148 -9.362 -13.543 1.00 81.12 119 TRP A O 1
ATOM 960 N N . THR A 1 120 ? 11.579 -7.373 -12.588 1.00 78.25 120 THR A N 1
ATOM 961 C CA . THR A 1 120 ? 11.376 -6.539 -13.771 1.00 78.25 120 THR A CA 1
ATOM 962 C C . THR A 1 120 ? 12.568 -5.611 -14.006 1.00 78.25 120 THR A C 1
ATOM 964 O O . THR A 1 120 ? 13.358 -5.353 -13.099 1.00 78.25 120 THR A O 1
ATOM 967 N N . GLU A 1 121 ? 12.691 -5.078 -15.223 1.00 72.38 121 GLU A N 1
ATOM 968 C CA . GLU A 1 121 ? 13.674 -4.023 -15.529 1.00 72.38 121 GLU A CA 1
ATOM 969 C C . GLU A 1 121 ? 13.417 -2.745 -14.710 1.00 72.38 121 GLU A C 1
ATOM 971 O O . GLU A 1 121 ? 14.355 -2.037 -14.353 1.00 72.38 121 GLU A O 1
ATOM 976 N N . ASP A 1 122 ? 12.166 -2.476 -14.327 1.00 69.75 122 ASP A N 1
ATOM 977 C CA . ASP A 1 122 ? 11.852 -1.367 -13.423 1.00 69.75 122 ASP A CA 1
ATOM 978 C C . ASP A 1 122 ? 12.458 -1.612 -12.033 1.00 69.75 122 ASP A C 1
ATOM 980 O O . ASP A 1 122 ? 13.106 -0.726 -11.476 1.00 69.75 122 ASP A O 1
ATOM 984 N N . ASP A 1 123 ? 12.333 -2.832 -11.492 1.00 77.75 123 ASP A N 1
ATOM 985 C CA . ASP A 1 123 ? 12.963 -3.202 -10.215 1.00 77.75 123 ASP A CA 1
ATOM 986 C C . ASP A 1 123 ? 14.482 -3.033 -10.265 1.00 77.75 123 ASP A C 1
ATOM 988 O O . ASP A 1 123 ? 15.082 -2.583 -9.286 1.00 77.75 123 ASP A O 1
ATOM 992 N N . LYS A 1 124 ? 15.095 -3.342 -11.416 1.00 79.75 124 LYS A N 1
ATOM 993 C CA . LYS A 1 124 ? 16.521 -3.106 -11.664 1.00 79.75 124 LYS A CA 1
ATOM 994 C C . LYS A 1 124 ? 16.877 -1.645 -11.475 1.00 79.75 124 LYS A C 1
ATOM 996 O O . LYS A 1 124 ? 17.764 -1.316 -10.691 1.00 79.75 124 LYS A O 1
ATOM 1001 N N . PHE A 1 125 ? 16.158 -0.779 -12.182 1.00 71.94 125 PHE A N 1
ATOM 1002 C CA . PHE A 1 125 ? 16.387 0.654 -12.158 1.00 71.94 125 PHE A CA 1
ATOM 1003 C C . PHE A 1 125 ? 16.202 1.214 -10.742 1.00 71.94 125 PHE A C 1
ATOM 1005 O O . PHE A 1 125 ? 17.014 2.009 -10.266 1.00 71.94 125 PHE A O 1
ATOM 1012 N N . PHE A 1 126 ? 15.179 0.748 -10.020 1.00 74.56 126 PHE A N 1
ATOM 1013 C CA . PHE A 1 126 ? 14.975 1.116 -8.620 1.00 74.56 126 PHE A CA 1
ATOM 1014 C C . PHE A 1 126 ? 16.111 0.639 -7.711 1.00 74.56 126 PHE A C 1
ATOM 1016 O O . PHE A 1 126 ? 16.598 1.421 -6.895 1.00 74.56 126 PHE A O 1
ATOM 1023 N N . ALA A 1 127 ? 16.562 -0.608 -7.851 1.00 80.50 127 ALA A N 1
ATOM 1024 C CA . ALA A 1 127 ? 17.666 -1.147 -7.065 1.00 80.50 127 ALA A CA 1
ATOM 1025 C C . ALA A 1 127 ? 18.978 -0.381 -7.312 1.00 80.50 127 ALA A C 1
ATOM 1027 O O . ALA A 1 127 ? 19.691 -0.066 -6.359 1.00 80.50 127 ALA A O 1
ATOM 1028 N N . GLU A 1 128 ? 19.273 -0.026 -8.565 1.00 80.00 128 GLU A N 1
ATOM 1029 C CA . GLU A 1 128 ? 20.443 0.782 -8.929 1.00 80.00 128 GLU A CA 1
ATOM 1030 C C . GLU A 1 128 ? 20.375 2.197 -8.339 1.00 80.00 128 GLU A C 1
ATOM 1032 O O . GLU A 1 128 ? 21.369 2.704 -7.816 1.00 80.00 128 GLU A O 1
ATOM 1037 N N . ASN A 1 129 ? 19.202 2.835 -8.371 1.00 76.25 129 ASN A N 1
ATOM 1038 C CA . ASN A 1 129 ? 19.017 4.160 -7.779 1.00 76.25 129 ASN A CA 1
ATOM 1039 C C . ASN A 1 129 ? 19.154 4.141 -6.255 1.00 76.25 129 ASN A C 1
ATOM 1041 O O . ASN A 1 129 ? 19.765 5.047 -5.690 1.00 76.25 129 ASN A O 1
ATOM 1045 N N . LEU A 1 130 ? 18.648 3.099 -5.589 1.00 78.88 130 LEU A N 1
ATOM 1046 C CA . LEU A 1 130 ? 18.869 2.917 -4.154 1.00 78.88 130 LEU A CA 1
ATOM 1047 C C . LEU A 1 130 ? 20.357 2.767 -3.845 1.00 78.88 130 LEU A C 1
ATO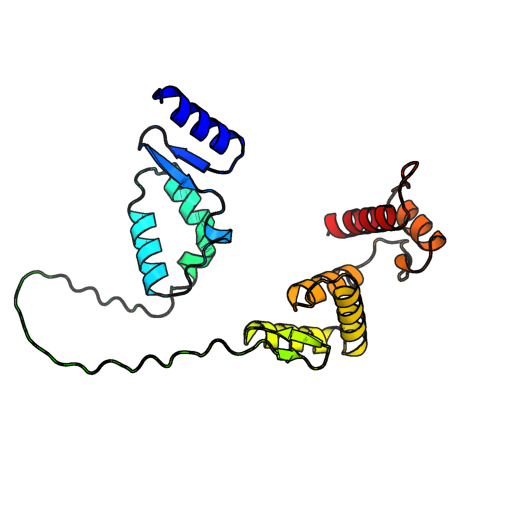M 1049 O O . LEU A 1 130 ? 20.852 3.411 -2.923 1.00 78.88 130 LEU A O 1
ATOM 1053 N N . LEU A 1 131 ? 21.076 1.979 -4.647 1.00 82.94 131 LEU A N 1
ATOM 1054 C CA . LEU A 1 131 ? 22.511 1.755 -4.480 1.00 82.94 131 LEU A CA 1
ATOM 1055 C C . LEU A 1 131 ? 23.324 3.043 -4.624 1.00 82.94 131 LEU A C 1
ATOM 1057 O O . LEU A 1 131 ? 24.234 3.275 -3.831 1.00 82.94 131 LEU A O 1
ATOM 1061 N N . LYS A 1 132 ? 22.947 3.913 -5.567 1.00 77.62 132 LYS A N 1
ATOM 1062 C CA . LYS A 1 132 ? 23.538 5.252 -5.714 1.00 77.62 132 LYS A CA 1
ATOM 1063 C C . LYS A 1 132 ? 23.214 6.179 -4.540 1.00 77.62 132 LYS A C 1
ATOM 1065 O O . LYS A 1 132 ? 24.061 6.979 -4.163 1.00 77.62 132 LYS A O 1
ATOM 1070 N N . ALA A 1 133 ? 22.006 6.093 -3.982 1.00 73.81 133 ALA A N 1
ATOM 1071 C CA . ALA A 1 133 ? 21.535 7.011 -2.946 1.00 73.81 133 ALA A CA 1
ATOM 1072 C C . ALA A 1 133 ? 22.044 6.671 -1.535 1.00 73.81 133 ALA A C 1
ATOM 1074 O O . ALA A 1 133 ? 22.400 7.573 -0.783 1.00 73.81 133 ALA A O 1
ATOM 1075 N N . PHE A 1 134 ? 22.077 5.387 -1.171 1.00 77.56 134 PHE A N 1
ATOM 1076 C CA . PHE A 1 134 ? 22.358 4.942 0.203 1.00 77.56 134 PHE A CA 1
ATOM 1077 C C . PHE A 1 134 ? 23.667 4.157 0.341 1.00 77.56 134 PHE A C 1
ATOM 1079 O O . PHE A 1 134 ? 24.119 3.906 1.455 1.00 77.56 134 PHE A O 1
ATOM 1086 N N . GLY A 1 135 ? 24.292 3.776 -0.774 1.00 82.75 135 GLY A N 1
ATOM 1087 C CA . GLY A 1 135 ? 25.491 2.948 -0.770 1.00 82.75 135 GLY A CA 1
ATOM 1088 C C . GLY A 1 135 ? 25.201 1.463 -0.526 1.00 82.75 135 GLY A C 1
ATOM 1089 O O . GLY A 1 135 ? 24.167 1.061 0.010 1.00 82.75 135 GLY A O 1
ATOM 1090 N N . LYS A 1 136 ? 26.142 0.618 -0.953 1.00 85.69 136 LYS A N 1
ATOM 1091 C CA . LYS A 1 136 ? 25.979 -0.844 -0.988 1.00 85.69 136 LYS A CA 1
ATOM 1092 C C . LYS A 1 136 ? 25.851 -1.477 0.401 1.00 85.69 136 LYS A C 1
ATOM 1094 O O . LYS A 1 136 ? 25.005 -2.343 0.593 1.00 85.69 136 LYS A O 1
ATOM 1099 N N . GLU A 1 137 ? 26.662 -1.037 1.358 1.00 80.75 137 GLU A N 1
ATOM 1100 C CA . GLU A 1 137 ? 26.751 -1.637 2.698 1.00 80.75 137 GLU A CA 1
ATOM 1101 C C . GLU A 1 137 ? 25.450 -1.487 3.494 1.00 80.75 137 GLU A C 1
ATOM 1103 O O . GLU A 1 137 ? 24.966 -2.445 4.099 1.00 80.75 137 GLU A O 1
ATOM 1108 N N . ILE A 1 138 ? 24.839 -0.298 3.443 1.00 80.38 138 ILE A N 1
ATOM 1109 C CA . ILE A 1 138 ? 23.583 -0.015 4.147 1.00 80.38 138 ILE A CA 1
ATOM 1110 C C . ILE A 1 138 ? 22.459 -0.883 3.577 1.00 80.38 138 ILE A C 1
ATOM 1112 O O . ILE A 1 138 ? 21.703 -1.497 4.328 1.00 80.38 138 ILE A O 1
ATOM 1116 N N . ILE A 1 139 ? 22.390 -0.996 2.248 1.00 85.81 139 ILE A N 1
ATOM 1117 C CA . ILE A 1 139 ? 21.390 -1.827 1.576 1.00 85.81 139 ILE A CA 1
ATOM 1118 C C . ILE A 1 139 ? 21.570 -3.297 1.935 1.00 85.81 139 ILE A C 1
ATOM 1120 O O . ILE A 1 139 ? 20.586 -3.947 2.264 1.00 85.81 139 ILE A O 1
ATOM 1124 N N . GLN A 1 140 ? 22.798 -3.820 1.913 1.00 89.69 140 GLN A N 1
ATOM 1125 C CA . GLN A 1 140 ? 23.061 -5.218 2.267 1.00 89.69 140 GLN A CA 1
ATOM 1126 C C . GLN A 1 140 ? 22.608 -5.540 3.692 1.00 89.69 140 GLN A C 1
ATOM 1128 O O . GLN A 1 140 ? 22.007 -6.589 3.920 1.00 89.69 140 GLN A O 1
ATOM 1133 N N . LYS A 1 141 ? 22.824 -4.619 4.638 1.00 85.06 141 LYS A N 1
ATOM 1134 C CA . LYS A 1 141 ? 22.328 -4.770 6.008 1.00 85.06 141 LYS A CA 1
ATOM 1135 C C . LYS A 1 141 ? 20.798 -4.810 6.058 1.00 85.06 141 LYS A C 1
ATOM 1137 O O . LYS A 1 141 ? 20.237 -5.712 6.668 1.00 85.06 141 LYS A O 1
ATOM 1142 N N . THR A 1 142 ? 20.123 -3.887 5.373 1.00 84.75 142 THR A N 1
ATOM 1143 C CA . THR A 1 142 ? 18.651 -3.866 5.291 1.00 84.75 142 THR A CA 1
ATOM 1144 C C . THR A 1 142 ? 18.083 -5.109 4.603 1.00 84.75 142 THR A C 1
ATOM 1146 O O . THR A 1 142 ? 17.035 -5.613 4.998 1.00 84.75 142 THR A O 1
ATOM 1149 N N . VAL A 1 143 ? 18.765 -5.627 3.581 1.00 89.19 143 VAL A N 1
ATOM 1150 C CA . VAL A 1 143 ? 18.390 -6.879 2.916 1.00 89.19 143 VAL A CA 1
ATOM 1151 C C . VAL A 1 143 ? 18.515 -8.054 3.884 1.00 89.19 143 VAL A C 1
ATOM 1153 O O . VAL A 1 143 ? 17.570 -8.826 3.997 1.00 89.19 143 VAL A O 1
ATOM 1156 N N . ALA A 1 144 ? 19.621 -8.159 4.625 1.00 87.19 144 ALA A N 1
ATOM 1157 C CA . ALA A 1 144 ? 19.811 -9.216 5.617 1.00 87.19 144 ALA A CA 1
ATOM 1158 C C . ALA A 1 144 ? 18.756 -9.163 6.738 1.00 87.19 144 ALA A C 1
ATOM 1160 O O . ALA A 1 144 ? 18.240 -10.202 7.148 1.00 87.19 144 ALA A O 1
ATOM 1161 N N . GLU A 1 145 ? 18.393 -7.963 7.202 1.00 84.62 145 GLU A N 1
ATOM 1162 C CA . GLU A 1 145 ? 17.299 -7.764 8.164 1.00 84.62 145 GLU A CA 1
ATOM 1163 C C . GLU A 1 145 ? 15.968 -8.301 7.608 1.00 84.62 145 GLU A C 1
ATOM 1165 O O . GLU A 1 145 ? 15.323 -9.125 8.253 1.00 84.62 145 GLU A O 1
ATOM 1170 N N . LEU A 1 146 ? 15.604 -7.929 6.374 1.00 86.12 146 LEU A N 1
ATOM 1171 C CA . LEU A 1 146 ? 14.386 -8.417 5.714 1.00 86.12 146 LEU A CA 1
ATOM 1172 C C . LEU A 1 146 ? 14.375 -9.942 5.547 1.00 86.12 146 LEU A C 1
ATOM 1174 O O . LEU A 1 146 ? 13.356 -10.584 5.791 1.00 86.12 146 LEU A O 1
ATOM 1178 N N . GLU A 1 147 ? 15.504 -10.534 5.166 1.00 88.44 147 GLU A N 1
ATOM 1179 C CA . GLU A 1 147 ? 15.617 -11.985 5.008 1.00 88.44 147 GLU A CA 1
ATOM 1180 C C . GLU A 1 147 ? 15.498 -12.731 6.337 1.00 88.44 147 GLU A C 1
ATOM 1182 O O . GLU A 1 147 ? 14.867 -13.786 6.390 1.00 88.44 147 GLU A O 1
ATOM 1187 N N . THR A 1 148 ? 16.043 -12.165 7.416 1.00 84.62 148 THR A N 1
ATOM 1188 C CA . THR A 1 148 ? 15.915 -12.725 8.771 1.00 84.62 148 THR A CA 1
ATOM 1189 C C . THR A 1 148 ? 14.456 -12.710 9.235 1.00 84.62 148 THR A C 1
ATOM 1191 O O . THR A 1 148 ? 14.001 -13.637 9.900 1.00 84.62 148 THR A O 1
ATOM 1194 N N . GLU A 1 149 ? 13.694 -11.695 8.822 1.00 79.38 149 GLU A N 1
ATOM 1195 C CA . GLU A 1 149 ? 12.248 -11.595 9.048 1.00 79.38 149 GLU A CA 1
ATOM 1196 C C . GLU A 1 149 ? 11.419 -12.507 8.116 1.00 79.38 149 GLU A C 1
ATOM 1198 O O . GLU A 1 149 ? 10.191 -12.540 8.212 1.00 79.38 149 GLU A O 1
ATOM 1203 N N . GLY A 1 150 ? 12.057 -13.253 7.205 1.00 83.00 150 GLY A N 1
ATOM 1204 C CA . GLY A 1 150 ? 11.378 -14.082 6.204 1.00 83.00 150 GLY A CA 1
ATOM 1205 C C . GLY A 1 150 ? 10.648 -13.265 5.133 1.00 83.00 150 GLY A C 1
ATOM 1206 O O . GLY A 1 150 ? 9.753 -13.773 4.454 1.00 83.00 150 GLY A O 1
ATOM 1207 N N . VAL A 1 151 ? 11.003 -11.988 4.983 1.00 83.62 151 VAL A N 1
ATOM 1208 C CA . VAL A 1 151 ? 10.379 -11.049 4.055 1.00 83.62 151 VAL A CA 1
ATOM 1209 C C . VAL A 1 151 ? 11.260 -10.882 2.825 1.00 83.62 151 VAL A C 1
ATOM 1211 O O . VAL A 1 151 ? 12.452 -10.608 2.906 1.00 83.62 151 VAL A O 1
ATOM 1214 N N . GLU A 1 152 ? 10.657 -10.982 1.641 1.00 88.62 152 GLU A N 1
ATOM 1215 C CA . GLU A 1 152 ? 11.411 -10.792 0.401 1.00 88.62 152 GLU A CA 1
ATOM 1216 C C . GLU A 1 152 ? 11.946 -9.351 0.270 1.00 88.62 152 GLU A C 1
ATOM 1218 O O . GLU A 1 152 ? 11.155 -8.396 0.377 1.00 88.62 152 GLU A O 1
ATOM 1223 N N . PRO A 1 153 ? 13.247 -9.177 -0.028 1.00 88.19 153 PRO A N 1
ATOM 1224 C CA . PRO A 1 153 ? 13.902 -7.878 -0.113 1.00 88.19 153 PRO A CA 1
ATOM 1225 C C . PRO A 1 153 ? 13.660 -7.203 -1.470 1.00 88.19 153 PRO A C 1
ATOM 1227 O O . PRO A 1 153 ? 14.554 -7.096 -2.305 1.00 88.19 153 PRO A O 1
ATOM 1230 N N . LEU A 1 154 ? 12.428 -6.753 -1.707 1.00 88.31 154 LEU A N 1
ATOM 1231 C CA . LEU A 1 154 ? 12.055 -6.006 -2.915 1.00 88.31 154 LEU A CA 1
ATOM 1232 C C . LEU A 1 154 ? 12.529 -4.539 -2.842 1.00 88.31 154 LEU A C 1
ATOM 1234 O O . LEU A 1 154 ? 12.560 -3.978 -1.739 1.00 88.31 154 LEU A O 1
ATOM 1238 N N . PRO A 1 155 ? 12.792 -3.861 -3.981 1.00 84.06 155 PRO A N 1
ATOM 1239 C CA . PRO A 1 155 ? 13.274 -2.477 -3.990 1.00 84.06 155 PRO A CA 1
ATOM 1240 C C . PRO A 1 155 ? 12.376 -1.518 -3.201 1.00 84.06 155 PRO A C 1
ATOM 1242 O O . PRO A 1 155 ? 12.861 -0.688 -2.438 1.00 84.06 155 PRO A O 1
ATOM 1245 N N . SER A 1 156 ? 11.054 -1.665 -3.309 1.00 76.69 156 SER A N 1
ATOM 1246 C CA . SER A 1 156 ? 10.085 -0.835 -2.582 1.00 76.69 156 SER A CA 1
ATOM 1247 C C . SER A 1 156 ? 10.152 -1.017 -1.061 1.00 76.69 156 SER A C 1
ATOM 1249 O O . SER A 1 156 ? 10.008 -0.049 -0.314 1.00 76.69 156 SER A O 1
ATOM 1251 N N . ARG A 1 157 ? 10.400 -2.242 -0.585 1.00 81.00 157 ARG A N 1
ATOM 1252 C CA . ARG A 1 157 ? 10.507 -2.563 0.847 1.00 81.00 157 ARG A CA 1
ATOM 1253 C C . ARG A 1 157 ? 11.819 -2.059 1.427 1.00 81.00 157 ARG A C 1
ATOM 1255 O O . ARG A 1 157 ? 11.810 -1.408 2.468 1.00 81.00 157 ARG A O 1
ATOM 1262 N N . VAL A 1 158 ? 12.913 -2.284 0.703 1.00 83.62 158 VAL A N 1
ATOM 1263 C CA . VAL A 1 158 ? 14.237 -1.756 1.043 1.00 83.62 158 VAL A CA 1
ATOM 1264 C C . VAL A 1 158 ? 14.195 -0.227 1.081 1.00 83.62 158 VAL A C 1
ATOM 1266 O O . VAL A 1 158 ? 14.572 0.371 2.083 1.00 83.62 158 VAL A O 1
ATOM 1269 N N . SER A 1 159 ? 13.629 0.416 0.053 1.00 79.25 159 SER A N 1
ATOM 1270 C CA . SER A 1 159 ? 13.442 1.872 0.008 1.00 79.25 159 SER A CA 1
ATOM 1271 C C . SER A 1 159 ? 12.624 2.392 1.185 1.00 79.25 159 SER A C 1
ATOM 1273 O O . SER A 1 159 ? 12.995 3.396 1.784 1.00 79.25 159 SER A O 1
ATOM 1275 N N . LYS A 1 160 ? 11.533 1.711 1.553 1.00 76.75 160 LYS A N 1
ATOM 1276 C CA . LYS A 1 160 ? 10.706 2.108 2.694 1.00 76.75 160 LYS A CA 1
ATOM 1277 C C . LYS A 1 160 ? 11.513 2.103 3.989 1.00 76.75 160 LYS A C 1
ATOM 1279 O O . LYS A 1 160 ? 11.439 3.073 4.730 1.00 76.75 160 LYS A O 1
ATOM 1284 N N . ILE A 1 161 ? 12.305 1.063 4.247 1.00 76.81 161 ILE A N 1
ATOM 1285 C CA . ILE A 1 161 ? 13.150 0.996 5.448 1.00 76.81 161 ILE A CA 1
ATOM 1286 C C . ILE A 1 161 ? 14.221 2.091 5.423 1.00 76.81 161 ILE A C 1
ATOM 1288 O O . ILE A 1 161 ? 14.387 2.801 6.411 1.00 76.81 161 ILE A O 1
ATOM 1292 N N . LEU A 1 162 ? 14.887 2.297 4.288 1.00 76.44 162 LEU A N 1
ATOM 1293 C CA . LEU A 1 162 ? 15.936 3.314 4.158 1.00 76.44 162 LEU A CA 1
ATOM 1294 C C . LEU A 1 162 ? 15.397 4.742 4.292 1.00 76.44 162 LEU A C 1
ATOM 1296 O O . LEU A 1 162 ? 16.017 5.573 4.951 1.00 76.44 162 LEU A O 1
ATOM 1300 N N . ASN A 1 163 ? 14.220 5.022 3.732 1.00 68.50 163 ASN A N 1
ATOM 1301 C CA . ASN A 1 163 ? 13.555 6.315 3.867 1.00 68.50 163 ASN A CA 1
ATOM 1302 C C . ASN A 1 163 ? 13.039 6.540 5.288 1.00 68.50 163 ASN A C 1
ATOM 1304 O O . ASN A 1 163 ? 13.168 7.646 5.799 1.00 68.50 163 ASN A O 1
ATOM 1308 N N . LEU A 1 164 ? 12.540 5.498 5.964 1.00 59.72 164 LEU A N 1
ATOM 1309 C CA . LEU A 1 164 ? 12.236 5.574 7.394 1.00 59.72 164 LEU A CA 1
ATOM 1310 C C . LEU A 1 164 ? 13.502 5.941 8.184 1.00 59.72 164 LEU A C 1
ATOM 1312 O O . LEU A 1 164 ? 13.466 6.817 9.032 1.00 59.72 164 LEU A O 1
ATOM 1316 N N . VAL A 1 165 ? 14.661 5.371 7.867 1.00 59.47 165 VAL A N 1
ATOM 1317 C CA . VAL A 1 165 ? 15.921 5.742 8.540 1.00 59.47 165 VAL A CA 1
ATOM 1318 C C . VAL A 1 165 ? 16.385 7.171 8.193 1.00 59.47 165 VAL A C 1
ATOM 1320 O O . VAL A 1 165 ? 17.110 7.781 8.977 1.00 59.47 165 VAL A O 1
ATOM 1323 N N . SER A 1 166 ? 15.934 7.732 7.065 1.00 54.94 166 SER A N 1
ATOM 1324 C CA . SER A 1 166 ? 16.484 8.965 6.481 1.00 54.94 166 SER A CA 1
ATOM 1325 C C . SER A 1 166 ? 15.579 10.200 6.551 1.00 54.94 166 SER A C 1
ATOM 1327 O O . SER A 1 166 ? 16.051 11.290 6.221 1.00 54.94 166 SER A O 1
ATOM 1329 N N . SER A 1 167 ? 14.313 10.096 6.982 1.00 55.38 167 SER A N 1
ATOM 1330 C CA . SER A 1 167 ? 13.506 11.303 7.219 1.00 55.38 167 SER A CA 1
ATOM 1331 C C . SER A 1 167 ? 14.129 12.146 8.337 1.00 55.38 167 SER A C 1
ATOM 1333 O O . SER A 1 167 ? 14.624 11.587 9.323 1.00 55.38 167 SER A O 1
ATOM 1335 N N . PRO A 1 168 ? 14.108 13.488 8.221 1.00 60.12 168 PRO A N 1
ATOM 1336 C CA . PRO A 1 1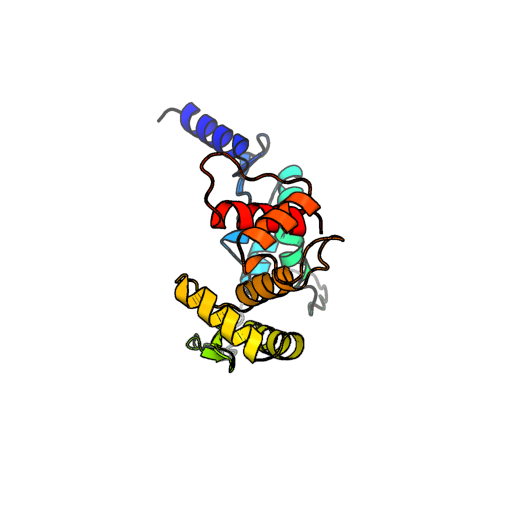68 ? 14.653 14.361 9.248 1.00 60.12 168 PRO A CA 1
ATOM 1337 C C . PRO A 1 168 ? 13.947 14.082 10.573 1.00 60.12 168 PRO A C 1
ATOM 1339 O O . PRO A 1 168 ? 12.744 14.294 10.721 1.00 60.12 168 PRO A O 1
ATOM 1342 N N . LEU A 1 169 ? 14.715 13.567 11.531 1.00 64.69 169 LEU A N 1
ATOM 1343 C CA . LEU A 1 169 ? 14.212 13.289 12.864 1.00 64.69 169 LEU A CA 1
ATOM 1344 C C . LEU A 1 169 ? 13.723 14.600 13.506 1.00 64.69 169 LEU A C 1
ATOM 1346 O O . LEU A 1 169 ? 14.408 15.625 13.401 1.00 64.69 169 LEU A O 1
ATOM 1350 N N . PRO A 1 170 ? 12.572 14.581 14.199 1.00 68.69 170 PRO A N 1
ATOM 1351 C CA . PRO A 1 170 ? 12.157 15.672 15.066 1.00 68.69 170 PRO A CA 1
ATOM 1352 C C . PRO A 1 170 ? 13.293 16.104 16.002 1.00 68.69 170 PRO A C 1
ATOM 1354 O O . PRO A 1 170 ? 14.084 15.279 16.474 1.00 68.69 170 PRO A O 1
ATOM 1357 N N . LYS A 1 171 ? 13.383 17.413 16.274 1.00 73.06 171 LYS A N 1
ATOM 1358 C CA . LYS A 1 171 ? 14.407 17.974 17.169 1.00 73.06 171 LYS A CA 1
ATOM 1359 C C . LYS A 1 171 ? 14.377 17.244 18.517 1.00 73.06 171 LYS A C 1
ATOM 1361 O O . LYS A 1 171 ? 13.331 17.177 19.149 1.00 73.06 171 LYS A O 1
ATOM 1366 N N . GLY A 1 172 ? 15.531 16.735 18.950 1.00 74.25 172 GLY A N 1
ATOM 1367 C CA . GLY A 1 172 ? 15.687 16.044 20.235 1.00 74.25 172 GLY A CA 1
ATOM 1368 C C . GLY A 1 172 ? 15.713 14.515 20.159 1.00 74.25 172 GLY A C 1
ATOM 1369 O O . GLY A 1 172 ? 16.044 13.889 21.161 1.00 74.25 172 GLY A O 1
ATOM 1370 N N . ILE A 1 173 ? 15.447 13.902 18.998 1.00 81.12 173 ILE A N 1
ATOM 1371 C CA . ILE A 1 173 ? 15.564 12.443 18.846 1.00 81.12 173 ILE A CA 1
ATOM 1372 C C . ILE A 1 173 ? 17.010 12.049 18.487 1.00 81.12 173 ILE A C 1
ATOM 1374 O O . ILE A 1 173 ? 17.543 12.532 17.481 1.00 81.12 173 ILE A O 1
ATOM 1378 N N . PRO A 1 174 ? 17.663 11.153 19.255 1.00 78.69 174 PRO A N 1
ATOM 1379 C CA . PRO A 1 174 ? 18.988 10.639 18.913 1.00 78.69 174 PRO A CA 1
ATOM 1380 C C . PRO A 1 174 ? 18.968 9.880 17.580 1.00 78.69 174 PRO A C 1
ATOM 1382 O O . PRO A 1 174 ? 18.095 9.049 17.362 1.00 78.69 174 PRO A O 1
ATOM 1385 N N . LYS A 1 175 ? 19.971 10.068 16.709 1.00 74.38 175 LYS A N 1
ATOM 1386 C CA . LYS A 1 175 ? 20.051 9.354 15.412 1.00 74.38 175 LYS A CA 1
ATOM 1387 C C . LYS A 1 175 ? 20.032 7.823 15.545 1.00 74.38 175 LYS A C 1
ATOM 1389 O O . LYS A 1 175 ? 19.515 7.138 14.674 1.00 74.38 175 LYS A O 1
ATOM 1394 N N . ASN A 1 176 ? 20.530 7.302 16.666 1.00 79.12 176 ASN A N 1
ATOM 1395 C CA . ASN A 1 176 ? 20.671 5.868 16.925 1.00 79.12 176 ASN A CA 1
ATOM 1396 C C . ASN A 1 176 ? 19.666 5.361 17.967 1.00 79.12 176 ASN A C 1
ATOM 1398 O O . ASN A 1 176 ? 19.956 4.430 18.715 1.00 79.12 176 ASN A O 1
ATOM 1402 N N . TRP A 1 177 ? 18.489 5.981 18.053 1.00 81.44 177 TRP A N 1
ATOM 1403 C CA . TRP A 1 177 ? 17.541 5.692 19.126 1.00 81.44 177 TRP A CA 1
ATOM 1404 C C . TRP A 1 177 ? 17.016 4.250 19.172 1.00 81.44 177 TRP A C 1
ATOM 1406 O O . TRP A 1 177 ? 16.562 3.797 20.215 1.00 81.44 177 TRP A O 1
ATOM 1416 N N . LEU A 1 178 ? 17.137 3.509 18.070 1.00 78.38 178 LEU A N 1
ATOM 1417 C CA . LEU A 1 178 ? 16.737 2.103 17.960 1.00 78.38 178 LEU A CA 1
ATOM 1418 C C . LEU A 1 178 ? 17.755 1.108 18.540 1.00 78.38 178 LEU A C 1
ATOM 1420 O O . LEU A 1 178 ? 17.443 -0.075 18.635 1.00 78.38 178 LEU A O 1
ATOM 1424 N N . VAL A 1 179 ? 18.966 1.559 18.883 1.00 74.31 179 VAL A N 1
ATOM 1425 C CA . VAL A 1 179 ? 20.079 0.674 19.275 1.00 74.31 179 VAL A CA 1
ATOM 1426 C C . VAL A 1 179 ? 19.973 0.215 20.729 1.00 74.31 179 VAL A C 1
ATOM 1428 O O . VAL A 1 179 ? 20.389 -0.891 21.054 1.00 74.31 179 VAL A O 1
ATOM 1431 N N . SER A 1 180 ? 19.419 1.054 21.602 1.00 84.94 180 SER A N 1
ATOM 1432 C CA . SER A 1 180 ? 19.310 0.784 23.036 1.00 84.94 180 SER A CA 1
ATOM 1433 C C . SER A 1 180 ? 17.922 1.151 23.547 1.00 84.94 180 SER A C 1
ATOM 1435 O O . SER A 1 180 ? 17.261 2.048 23.011 1.00 84.94 180 SER A O 1
ATOM 1437 N N . ASP A 1 181 ? 17.496 0.466 24.603 1.00 88.25 181 ASP A N 1
ATOM 1438 C CA . ASP A 1 181 ? 16.238 0.736 25.289 1.00 88.25 181 ASP A CA 1
ATOM 1439 C C . ASP A 1 181 ? 16.222 2.136 25.907 1.00 88.25 181 ASP A C 1
ATOM 1441 O O . ASP A 1 181 ? 15.238 2.857 25.749 1.00 88.25 181 ASP A O 1
ATOM 1445 N N . ASP A 1 182 ? 17.344 2.590 26.469 1.00 88.56 182 ASP A N 1
ATOM 1446 C CA . ASP A 1 182 ? 17.469 3.941 27.028 1.00 88.56 182 ASP A CA 1
ATOM 1447 C C . ASP A 1 182 ? 17.275 5.015 25.954 1.00 88.56 182 ASP A C 1
ATOM 1449 O O . ASP A 1 182 ? 16.551 5.996 26.137 1.00 88.56 182 ASP A O 1
ATOM 1453 N N . LEU A 1 183 ? 17.879 4.807 24.781 1.00 85.00 183 LEU A N 1
ATOM 1454 C CA . LEU A 1 183 ? 17.733 5.736 23.664 1.00 85.00 183 LEU A CA 1
ATOM 1455 C C . LEU A 1 183 ? 16.322 5.682 23.065 1.00 85.00 183 LEU A C 1
ATOM 1457 O O . LEU A 1 183 ? 15.818 6.705 22.597 1.00 85.00 183 LEU A O 1
ATOM 1461 N N . THR A 1 184 ? 15.667 4.519 23.123 1.00 87.75 184 THR A N 1
ATOM 1462 C CA . THR A 1 184 ? 14.263 4.360 22.731 1.00 87.75 184 THR A CA 1
ATOM 1463 C C . THR A 1 184 ? 13.349 5.163 23.653 1.00 87.75 184 THR A C 1
ATOM 1465 O O . THR A 1 184 ? 12.446 5.851 23.178 1.00 87.75 184 THR A O 1
ATOM 1468 N N . ILE A 1 185 ? 13.604 5.133 24.963 1.00 91.00 185 ILE A N 1
ATOM 1469 C CA . ILE A 1 185 ? 12.854 5.918 25.948 1.00 91.00 185 ILE A CA 1
ATOM 1470 C C . ILE A 1 185 ? 13.057 7.418 25.705 1.00 91.00 185 ILE A C 1
ATOM 1472 O O . ILE A 1 185 ? 12.077 8.161 25.664 1.00 91.00 185 ILE A O 1
ATOM 1476 N N . LEU A 1 186 ? 14.295 7.862 25.461 1.00 89.25 186 LEU A N 1
ATOM 1477 C CA . LEU A 1 186 ? 14.583 9.262 25.121 1.00 89.25 186 LEU A CA 1
ATOM 1478 C C . LEU A 1 186 ? 13.861 9.716 23.846 1.00 89.25 186 LEU A C 1
ATOM 1480 O O . LEU A 1 186 ? 13.308 10.815 23.817 1.00 89.25 186 LEU A O 1
ATOM 1484 N N . ALA A 1 187 ? 13.823 8.872 22.812 1.00 88.06 187 ALA A N 1
ATOM 1485 C CA . ALA A 1 187 ? 13.090 9.169 21.586 1.00 88.06 187 ALA A CA 1
ATOM 1486 C C . ALA A 1 187 ? 11.581 9.280 21.818 1.00 88.06 187 ALA A C 1
ATOM 1488 O O . ALA A 1 187 ? 10.965 10.194 21.278 1.00 88.06 187 ALA A O 1
ATOM 1489 N N . GLY A 1 188 ? 11.000 8.398 22.638 1.00 89.62 188 GLY A N 1
ATOM 1490 C CA . GLY A 1 188 ? 9.592 8.478 23.029 1.00 89.62 188 GLY A CA 1
ATOM 1491 C C . GLY A 1 188 ? 9.272 9.768 23.783 1.00 89.62 188 GLY A C 1
ATOM 1492 O O . GLY A 1 188 ? 8.344 10.483 23.412 1.00 89.62 188 GLY A O 1
ATOM 1493 N N . ASN A 1 189 ? 10.108 10.137 24.755 1.00 90.19 189 ASN A N 1
ATOM 1494 C CA . ASN A 1 189 ? 9.952 11.381 25.512 1.00 90.19 189 ASN A CA 1
ATOM 1495 C C . ASN A 1 189 ? 10.030 12.625 24.612 1.00 90.19 189 ASN A C 1
ATOM 1497 O O . ASN A 1 189 ? 9.264 13.566 24.797 1.00 90.19 189 ASN A O 1
ATOM 1501 N N . ALA A 1 190 ? 10.908 12.623 23.604 1.00 87.88 190 ALA A N 1
ATOM 1502 C CA . ALA A 1 190 ? 11.043 13.732 22.657 1.00 87.88 190 ALA A CA 1
ATOM 1503 C C . ALA A 1 190 ? 9.792 13.960 21.782 1.00 87.88 190 ALA A C 1
ATOM 1505 O O . ALA A 1 190 ? 9.614 15.052 21.244 1.00 87.88 190 ALA A O 1
ATOM 1506 N N . ILE A 1 191 ? 8.921 12.954 21.642 1.00 88.31 191 ILE A N 1
ATOM 1507 C CA . ILE A 1 191 ? 7.655 13.041 20.894 1.00 88.31 191 ILE A CA 1
ATOM 1508 C C . ILE A 1 191 ? 6.416 12.947 21.794 1.00 88.31 191 ILE A C 1
ATOM 1510 O O . ILE A 1 191 ? 5.318 12.713 21.283 1.00 88.31 191 ILE A O 1
ATOM 1514 N N . ASP A 1 192 ? 6.596 13.112 23.108 1.00 90.44 192 ASP A N 1
ATOM 1515 C CA . ASP A 1 192 ? 5.550 13.002 24.132 1.00 90.44 192 ASP A CA 1
ATOM 1516 C C . ASP A 1 192 ? 4.772 11.671 24.067 1.00 90.44 192 ASP A C 1
ATOM 1518 O O . ASP A 1 192 ? 3.546 11.599 24.163 1.00 90.44 192 ASP A O 1
ATOM 1522 N N . LEU A 1 193 ? 5.505 10.578 23.837 1.00 91.38 193 LEU A N 1
ATOM 1523 C CA . LEU A 1 193 ? 4.969 9.226 23.776 1.00 91.38 193 LEU A CA 1
ATOM 1524 C C . LEU A 1 193 ? 5.565 8.391 24.906 1.00 91.38 193 LEU A C 1
ATOM 1526 O O . LEU A 1 193 ? 6.777 8.248 24.995 1.00 91.38 193 LEU A O 1
ATOM 1530 N N . GLN A 1 194 ? 4.703 7.789 25.726 1.00 92.38 194 GLN A N 1
ATOM 1531 C CA . GLN A 1 194 ? 5.108 6.874 26.794 1.00 92.38 194 GLN A CA 1
ATOM 1532 C C . GLN A 1 194 ? 4.833 5.407 26.433 1.00 92.38 194 GLN A C 1
ATOM 1534 O O . GLN A 1 194 ? 3.880 5.083 25.698 1.00 92.38 194 GLN A O 1
ATOM 1539 N N . ALA A 1 195 ? 5.669 4.519 26.977 1.00 91.38 195 ALA A N 1
ATOM 1540 C CA . ALA A 1 195 ? 5.482 3.075 26.906 1.00 91.38 195 ALA A CA 1
ATOM 1541 C C . ALA A 1 195 ? 4.229 2.668 27.692 1.00 91.38 195 ALA A C 1
ATOM 1543 O O . ALA A 1 195 ? 3.974 3.159 28.793 1.00 91.38 195 ALA A O 1
ATOM 1544 N N . ARG A 1 196 ? 3.419 1.772 27.124 1.00 93.44 196 ARG A N 1
ATOM 1545 C CA . ARG A 1 196 ? 2.237 1.238 27.814 1.00 93.44 196 ARG A CA 1
ATOM 1546 C C . ARG A 1 196 ? 2.650 0.128 28.775 1.00 93.44 196 ARG A C 1
ATOM 1548 O O . ARG A 1 196 ? 3.603 -0.610 28.538 1.00 93.44 196 ARG A O 1
ATOM 1555 N N . ARG A 1 197 ? 1.889 -0.040 29.857 1.00 91.06 197 ARG A N 1
ATOM 1556 C CA . ARG A 1 197 ? 2.115 -1.135 30.807 1.00 91.06 197 ARG A CA 1
ATOM 1557 C C . ARG A 1 197 ? 1.944 -2.485 30.096 1.00 91.06 197 ARG A C 1
ATOM 1559 O O . ARG A 1 197 ? 0.881 -2.747 29.543 1.00 91.06 197 ARG A O 1
ATOM 1566 N N . GLY A 1 198 ? 2.983 -3.320 30.129 1.00 90.88 198 GLY A N 1
ATOM 1567 C CA . GLY A 1 198 ? 3.004 -4.634 29.470 1.00 90.88 198 GLY A CA 1
ATOM 1568 C C . GLY A 1 198 ? 3.349 -4.609 27.975 1.00 90.88 198 GLY A C 1
ATOM 1569 O O . GLY A 1 198 ? 3.279 -5.645 27.324 1.00 90.88 198 GLY A O 1
ATOM 1570 N N . GLU A 1 199 ? 3.713 -3.453 27.418 1.00 91.62 199 GLU A N 1
ATOM 1571 C CA . GLU A 1 199 ? 4.183 -3.337 26.037 1.00 91.62 199 GLU A CA 1
ATOM 1572 C C . GLU A 1 199 ? 5.645 -3.783 25.912 1.00 91.62 199 GLU A C 1
ATOM 1574 O O . GLU A 1 199 ? 6.480 -3.423 26.742 1.00 91.62 199 GLU A O 1
ATOM 1579 N N . SER A 1 200 ? 5.967 -4.557 24.871 1.00 92.44 200 SER A N 1
ATOM 1580 C CA . SER A 1 200 ? 7.357 -4.915 24.576 1.00 92.44 200 SER A CA 1
ATOM 1581 C C . SER A 1 200 ? 8.127 -3.721 24.005 1.00 92.44 200 SER A C 1
ATOM 1583 O O . SER A 1 200 ? 7.554 -2.848 23.346 1.00 92.44 200 SER A O 1
ATOM 1585 N N . MET A 1 201 ? 9.449 -3.699 24.192 1.00 87.44 201 MET A N 1
ATOM 1586 C CA . MET A 1 201 ? 10.292 -2.628 23.646 1.00 87.44 201 MET A CA 1
ATOM 1587 C C . MET A 1 201 ? 10.214 -2.540 22.120 1.00 87.44 201 MET A C 1
ATOM 1589 O O . MET A 1 201 ? 10.220 -1.444 21.566 1.00 87.44 201 MET A O 1
ATOM 1593 N N . GLU A 1 202 ? 10.049 -3.662 21.422 1.00 83.81 202 GLU A N 1
ATOM 1594 C CA . GLU A 1 202 ? 9.826 -3.675 19.972 1.00 83.81 202 GLU A CA 1
ATOM 1595 C C . GLU A 1 202 ? 8.497 -3.027 19.581 1.00 83.81 202 GLU A C 1
ATOM 1597 O O . GLU A 1 202 ? 8.469 -2.196 18.671 1.00 83.81 202 GLU A O 1
ATOM 1602 N N . ALA A 1 203 ? 7.407 -3.336 20.292 1.00 84.19 203 ALA A N 1
ATOM 1603 C CA . ALA A 1 203 ? 6.109 -2.707 20.055 1.00 84.19 203 ALA A CA 1
ATOM 1604 C C . ALA A 1 203 ? 6.164 -1.192 20.319 1.00 84.19 203 ALA A C 1
ATOM 1606 O O . ALA A 1 203 ? 5.634 -0.396 19.536 1.00 84.19 203 ALA A O 1
ATOM 1607 N N . TYR A 1 204 ? 6.885 -0.784 21.365 1.00 92.12 204 TYR A N 1
ATOM 1608 C CA . TYR A 1 204 ? 7.107 0.620 21.682 1.00 92.12 204 TYR A CA 1
ATOM 1609 C C . TYR A 1 204 ? 7.936 1.339 20.603 1.00 92.12 204 TYR A C 1
ATOM 1611 O O . TYR A 1 204 ? 7.524 2.394 20.112 1.00 92.12 204 TYR A O 1
ATOM 1619 N N . ARG A 1 205 ? 9.035 0.731 20.129 1.00 89.06 205 ARG A N 1
ATOM 1620 C CA . ARG A 1 205 ? 9.835 1.244 18.999 1.00 89.06 205 ARG A CA 1
ATOM 1621 C C . ARG A 1 205 ? 8.987 1.411 17.741 1.00 89.06 205 ARG A C 1
ATOM 1623 O O . ARG A 1 205 ? 9.093 2.433 17.067 1.00 89.06 205 ARG A O 1
ATOM 1630 N N . GLN A 1 206 ? 8.118 0.452 17.425 1.00 82.56 206 GLN A N 1
ATOM 1631 C CA . GLN A 1 206 ? 7.236 0.549 16.256 1.00 82.56 206 GLN A CA 1
ATOM 1632 C C . GLN A 1 206 ? 6.226 1.696 16.378 1.00 82.56 206 GLN A C 1
ATOM 1634 O O . GLN A 1 206 ? 5.983 2.405 15.403 1.00 82.56 206 GLN A O 1
ATOM 1639 N N . ARG A 1 207 ? 5.680 1.953 17.573 1.00 90.69 207 ARG A N 1
ATOM 1640 C CA . ARG A 1 207 ? 4.817 3.124 17.793 1.00 90.69 207 ARG A CA 1
ATOM 1641 C C . ARG A 1 207 ? 5.562 4.442 17.646 1.00 90.69 207 ARG A C 1
ATOM 1643 O O . ARG A 1 207 ? 5.028 5.344 17.006 1.00 90.69 207 ARG A O 1
ATOM 1650 N N . ILE A 1 208 ? 6.768 4.552 18.204 1.00 85.75 208 ILE A N 1
ATOM 1651 C CA . ILE A 1 208 ? 7.609 5.746 18.043 1.00 85.75 208 ILE A CA 1
ATOM 1652 C C . ILE A 1 208 ? 7.883 5.980 16.552 1.00 85.75 208 ILE A C 1
ATOM 1654 O O . ILE A 1 208 ? 7.661 7.088 16.069 1.00 85.75 208 ILE A O 1
ATOM 1658 N N . LYS A 1 209 ? 8.258 4.932 15.797 1.00 83.31 209 LYS A N 1
ATOM 1659 C CA . LYS A 1 209 ? 8.415 5.011 14.334 1.00 83.31 209 LYS A CA 1
ATOM 1660 C C . LYS A 1 209 ? 7.139 5.543 13.683 1.00 83.31 209 LYS A C 1
ATOM 1662 O O . LYS A 1 209 ? 7.177 6.571 13.016 1.00 83.31 209 LYS A O 1
ATOM 1667 N N . ASN A 1 210 ? 5.999 4.897 13.915 1.00 81.12 210 ASN A N 1
ATOM 1668 C CA . ASN A 1 210 ? 4.733 5.315 13.314 1.00 81.12 210 ASN A CA 1
ATOM 1669 C C . ASN A 1 210 ? 4.402 6.780 13.628 1.00 81.12 210 ASN A C 1
ATOM 1671 O O . ASN A 1 210 ? 3.959 7.494 12.741 1.00 81.12 210 ASN A O 1
ATOM 1675 N N . GLN A 1 211 ? 4.672 7.254 14.843 1.00 83.19 211 GLN A N 1
ATOM 1676 C CA . GLN A 1 211 ? 4.398 8.634 15.237 1.00 83.19 211 GLN A CA 1
ATOM 1677 C C . GLN A 1 211 ? 5.344 9.654 14.580 1.00 83.19 211 GLN A C 1
ATOM 1679 O O . GLN A 1 211 ? 4.897 10.739 14.206 1.00 83.19 211 GLN A O 1
ATOM 1684 N N . ILE A 1 212 ? 6.629 9.318 14.423 1.00 78.75 212 ILE A N 1
ATOM 1685 C CA . ILE A 1 212 ? 7.619 10.168 13.744 1.00 78.75 212 ILE A CA 1
ATOM 1686 C C . ILE A 1 212 ? 7.268 10.306 12.257 1.00 78.75 212 ILE A C 1
ATOM 1688 O O . ILE A 1 212 ? 7.260 11.414 11.726 1.00 78.75 212 ILE A O 1
ATOM 1692 N N . TYR A 1 213 ? 6.938 9.193 11.595 1.00 69.81 213 TYR A N 1
ATOM 1693 C CA . TYR A 1 213 ? 6.776 9.155 10.137 1.00 69.81 213 TYR A CA 1
ATOM 1694 C C . TYR A 1 213 ? 5.330 9.309 9.648 1.00 69.81 213 TYR A C 1
ATOM 1696 O O . TYR A 1 213 ? 5.130 9.497 8.457 1.00 69.81 213 TYR A O 1
ATOM 1704 N N . ALA A 1 214 ? 4.318 9.265 10.522 1.00 66.94 214 ALA A N 1
ATOM 1705 C CA . ALA A 1 214 ? 2.938 9.605 10.148 1.00 66.94 214 ALA A CA 1
ATOM 1706 C C . ALA A 1 214 ? 2.687 11.121 10.077 1.00 66.94 214 ALA A C 1
ATOM 1708 O O . ALA A 1 214 ? 1.665 11.541 9.542 1.00 66.94 214 ALA A O 1
ATOM 1709 N N . LYS A 1 215 ? 3.587 11.940 10.643 1.00 51.59 215 LYS A N 1
ATOM 1710 C CA . LYS A 1 215 ? 3.512 13.412 10.620 1.00 51.59 215 LYS A CA 1
ATOM 1711 C C . LYS A 1 215 ? 4.357 14.060 9.508 1.00 51.59 215 LYS A C 1
ATOM 1713 O O . LYS A 1 215 ? 4.433 15.286 9.473 1.00 51.59 215 LYS A O 1
ATOM 1718 N N . SER A 1 216 ? 5.006 13.262 8.656 1.00 44.94 216 SER A N 1
ATOM 1719 C CA . SER A 1 216 ? 5.748 13.713 7.463 1.00 44.94 216 SER A CA 1
ATOM 1720 C C . SER A 1 216 ? 4.895 13.531 6.215 1.00 44.94 216 SER A C 1
ATOM 1722 O O . SER A 1 216 ? 4.934 14.430 5.351 1.00 44.94 216 SER A O 1
#